Protein AF-A0A2D5PCB7-F1 (afdb_monomer_lite)

pLDDT: mean 76.97, std 20.8, range [35.47, 97.0]

Structure (mmCIF, N/CA/C/O backbone):
data_AF-A0A2D5PCB7-F1
#
_entry.id   AF-A0A2D5PCB7-F1
#
loop_
_atom_site.group_PDB
_atom_site.id
_atom_site.type_symbol
_atom_site.label_atom_id
_atom_site.label_alt_id
_atom_site.label_comp_id
_atom_site.label_asym_id
_atom_site.label_entity_id
_atom_site.label_seq_id
_atom_site.pdbx_PDB_ins_code
_atom_site.Cartn_x
_atom_site.Cartn_y
_atom_site.Cartn_z
_atom_site.occupancy
_atom_site.B_iso_or_equiv
_atom_site.auth_seq_id
_atom_site.auth_comp_id
_atom_site.auth_asym_id
_atom_site.auth_atom_id
_atom_site.pdbx_PDB_model_num
ATOM 1 N N . ALA A 1 1 ? 1.780 -25.220 -8.846 1.00 43.75 1 ALA A N 1
ATOM 2 C CA . ALA A 1 1 ? 1.087 -24.417 -9.868 1.00 43.75 1 ALA A CA 1
ATOM 3 C C . ALA A 1 1 ? 1.666 -23.007 -9.810 1.00 43.75 1 ALA A C 1
ATOM 5 O O . ALA A 1 1 ? 2.250 -22.659 -8.789 1.00 43.75 1 ALA A O 1
ATOM 6 N N . GLY A 1 2 ? 1.701 -22.285 -10.927 1.00 55.84 2 GLY A N 1
ATOM 7 C CA . GLY A 1 2 ? 2.221 -20.917 -10.951 1.00 55.84 2 GLY A CA 1
ATOM 8 C C . GLY A 1 2 ? 1.073 -19.927 -10.788 1.00 55.84 2 GLY A C 1
ATOM 9 O O . GLY A 1 2 ? 0.006 -20.157 -11.343 1.00 55.84 2 GLY A O 1
ATOM 10 N N . VAL A 1 3 ? 1.331 -18.790 -10.137 1.00 67.56 3 VAL A N 1
ATOM 11 C CA . VAL A 1 3 ? 0.385 -17.670 -9.897 1.00 67.56 3 VAL A CA 1
ATOM 12 C C . VAL A 1 3 ? -0.110 -16.998 -11.204 1.00 67.56 3 VAL A C 1
ATOM 14 O O . VAL A 1 3 ? -0.785 -15.972 -11.199 1.00 67.56 3 VAL A O 1
ATOM 17 N N . SER A 1 4 ? 0.241 -17.557 -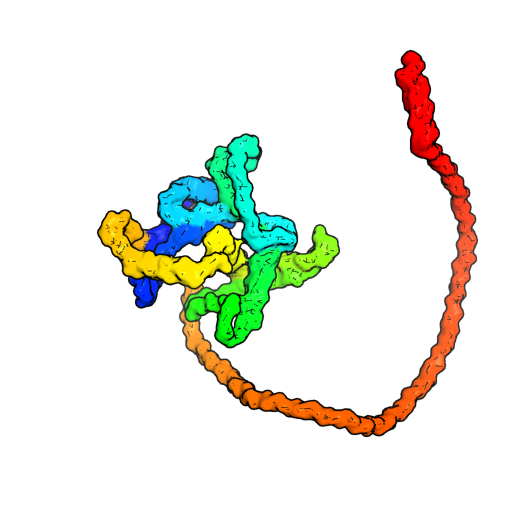12.361 1.00 78.00 4 SER A N 1
ATOM 18 C CA . SER A 1 4 ? -0.196 -17.127 -13.684 1.00 78.00 4 SER A CA 1
ATOM 19 C C . SER A 1 4 ? -1.591 -17.636 -14.062 1.00 78.00 4 SER A C 1
ATOM 21 O O . SER A 1 4 ? -2.220 -17.027 -14.930 1.00 78.00 4 SER A O 1
ATOM 23 N N . ASP A 1 5 ? -2.079 -18.722 -13.451 1.00 85.62 5 ASP A N 1
ATOM 24 C CA . ASP A 1 5 ? -3.446 -19.212 -13.664 1.00 85.62 5 ASP A CA 1
ATOM 25 C C . ASP A 1 5 ? -4.435 -18.427 -12.791 1.00 85.62 5 ASP A C 1
ATOM 27 O O . ASP A 1 5 ? -4.209 -18.208 -11.603 1.00 85.62 5 ASP A O 1
ATOM 31 N N . VAL A 1 6 ? -5.546 -18.001 -13.387 1.00 86.19 6 VAL A N 1
ATOM 32 C CA . VAL A 1 6 ? -6.634 -17.294 -12.695 1.00 86.19 6 VAL A CA 1
ATOM 33 C C . VAL A 1 6 ? -7.438 -18.204 -11.767 1.00 86.19 6 VAL A C 1
ATOM 35 O O . VAL A 1 6 ? -8.145 -17.689 -10.908 1.00 86.19 6 VAL A O 1
ATOM 38 N N . ASN A 1 7 ? -7.336 -19.525 -11.945 1.00 86.62 7 ASN A N 1
ATOM 39 C CA . ASN A 1 7 ? -7.986 -20.532 -11.102 1.00 86.62 7 ASN A CA 1
ATOM 40 C C . ASN A 1 7 ? -7.018 -21.165 -10.089 1.00 86.62 7 ASN A C 1
ATOM 42 O O . ASN A 1 7 ? -7.333 -22.199 -9.504 1.00 86.62 7 ASN A O 1
ATOM 46 N N . ASP A 1 8 ? -5.818 -20.602 -9.922 1.00 89.19 8 ASP A N 1
ATOM 47 C CA . ASP A 1 8 ? -4.884 -21.078 -8.905 1.00 89.19 8 ASP A CA 1
ATOM 48 C C . ASP A 1 8 ? -5.484 -20.851 -7.498 1.00 89.19 8 ASP A C 1
ATOM 50 O O . ASP A 1 8 ? -5.996 -19.756 -7.234 1.00 89.19 8 ASP A O 1
ATOM 54 N N . PRO A 1 9 ? -5.422 -21.845 -6.586 1.00 89.25 9 PRO A N 1
ATOM 55 C CA . PRO A 1 9 ? -5.990 -21.739 -5.238 1.00 89.25 9 PRO A CA 1
ATOM 56 C C . PRO A 1 9 ? -5.431 -20.565 -4.420 1.00 89.25 9 PRO A C 1
ATOM 58 O O . PRO A 1 9 ? -6.075 -20.128 -3.468 1.00 89.25 9 PRO A O 1
ATOM 61 N N . VAL A 1 10 ? -4.278 -20.003 -4.805 1.00 89.94 10 VAL A N 1
ATOM 62 C CA . VAL A 1 10 ? -3.725 -18.787 -4.192 1.00 89.94 10 VAL A CA 1
ATOM 63 C C . VAL A 1 10 ? -4.700 -17.605 -4.233 1.00 89.94 10 VAL A C 1
ATOM 65 O O . VAL A 1 10 ? -4.689 -16.770 -3.332 1.00 89.94 10 VAL A O 1
ATOM 68 N N . TRP A 1 11 ? -5.560 -17.512 -5.255 1.00 91.94 11 TRP A N 1
ATOM 69 C CA . TRP A 1 11 ? -6.531 -16.421 -5.370 1.00 91.94 11 TRP A CA 1
ATOM 70 C C . TRP A 1 11 ? -7.700 -16.578 -4.401 1.00 91.94 11 TRP A C 1
ATOM 72 O O . TRP A 1 11 ? -8.210 -15.572 -3.911 1.00 91.94 11 TRP A O 1
ATOM 82 N N . ASP A 1 12 ? -8.091 -17.814 -4.093 1.00 91.38 12 ASP A N 1
ATOM 83 C CA . ASP A 1 12 ? -9.124 -18.102 -3.098 1.00 91.38 12 ASP A CA 1
ATOM 84 C C . ASP A 1 12 ? -8.582 -17.884 -1.678 1.00 91.38 12 ASP A C 1
ATOM 86 O O . ASP A 1 12 ? -9.257 -17.300 -0.831 1.00 91.38 12 ASP A O 1
ATOM 90 N N . GLU A 1 13 ? -7.323 -18.260 -1.428 1.00 91.38 13 GLU A N 1
ATOM 91 C CA . GLU A 1 13 ? -6.635 -17.937 -0.173 1.00 91.38 13 GLU A CA 1
ATOM 92 C C . GLU A 1 13 ? -6.466 -16.420 0.005 1.00 91.38 13 GLU A C 1
ATOM 94 O O . GLU A 1 13 ? -6.659 -15.882 1.099 1.00 91.38 13 GLU A O 1
ATOM 99 N N . LEU A 1 14 ? -6.167 -15.704 -1.081 1.00 92.44 14 LEU A N 1
ATOM 100 C CA . LEU A 1 14 ? -6.110 -14.250 -1.061 1.00 92.44 14 LEU A CA 1
ATOM 101 C C . LEU A 1 14 ? -7.486 -13.632 -0.792 1.00 92.44 14 LEU A C 1
ATOM 103 O O . LEU A 1 14 ? -7.572 -12.699 0.005 1.00 92.44 14 LEU A O 1
ATOM 107 N N . ASP A 1 15 ? -8.552 -14.155 -1.405 1.00 93.44 15 ASP A N 1
ATOM 108 C CA . ASP A 1 15 ? -9.926 -13.734 -1.119 1.00 93.44 15 ASP A CA 1
ATOM 109 C C . ASP A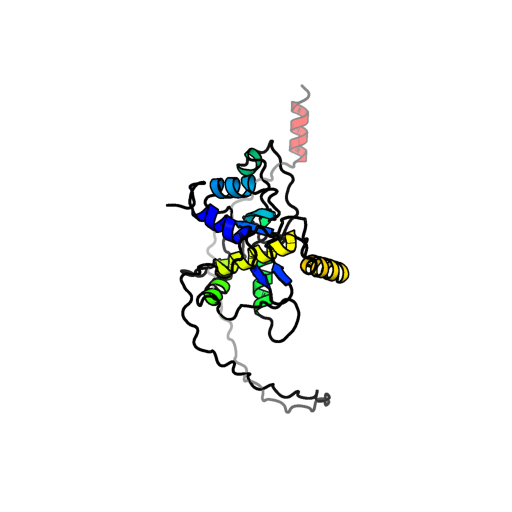 1 15 ? -10.243 -13.938 0.374 1.00 93.44 15 ASP A C 1
ATOM 111 O O . ASP A 1 15 ? -10.792 -13.025 0.993 1.00 93.44 15 ASP A O 1
ATOM 115 N N . ARG A 1 16 ? -9.832 -15.069 0.975 1.00 92.69 16 ARG A N 1
ATOM 116 C CA . ARG A 1 16 ? -9.969 -15.308 2.422 1.00 92.69 16 ARG A CA 1
ATOM 117 C C . ARG A 1 16 ? -9.351 -14.157 3.207 1.00 92.69 16 ARG A C 1
ATOM 119 O O . ARG A 1 16 ? -10.047 -13.505 3.971 1.00 92.69 16 ARG A O 1
ATOM 126 N N . ILE A 1 17 ? -8.077 -13.847 2.962 1.00 92.88 17 ILE A N 1
ATOM 127 C CA . ILE A 1 17 ? -7.325 -12.806 3.689 1.00 92.88 17 ILE A CA 1
ATOM 128 C C . ILE A 1 17 ? -7.919 -11.405 3.481 1.00 92.88 17 ILE A C 1
ATOM 130 O O . ILE A 1 17 ? -8.006 -10.617 4.425 1.00 92.88 17 ILE A O 1
ATOM 134 N N . VAL A 1 18 ? -8.303 -11.069 2.250 1.00 93.50 18 VAL A N 1
ATOM 135 C CA . VAL A 1 18 ? -8.747 -9.719 1.875 1.00 93.50 18 VAL A CA 1
ATOM 136 C C . VAL A 1 18 ? -10.169 -9.434 2.342 1.00 93.50 18 VAL A C 1
ATOM 138 O O . VAL A 1 18 ? -10.440 -8.315 2.767 1.00 93.50 18 VAL A O 1
ATOM 141 N N . PHE A 1 19 ? -11.067 -10.416 2.263 1.00 93.12 19 PHE A N 1
ATOM 142 C CA . PHE A 1 19 ? -12.476 -10.265 2.644 1.00 93.12 19 PHE A CA 1
ATOM 143 C C . PHE A 1 19 ? -12.789 -10.799 4.048 1.00 93.12 19 PHE A C 1
ATOM 145 O O . PHE A 1 19 ? -13.927 -10.690 4.502 1.00 93.12 19 PHE A O 1
ATOM 152 N N . GLY A 1 20 ? -11.798 -11.357 4.741 1.00 91.44 20 GLY A N 1
ATOM 153 C CA . GLY A 1 20 ? -11.922 -11.777 6.129 1.00 91.44 20 GLY A CA 1
ATOM 154 C C . GL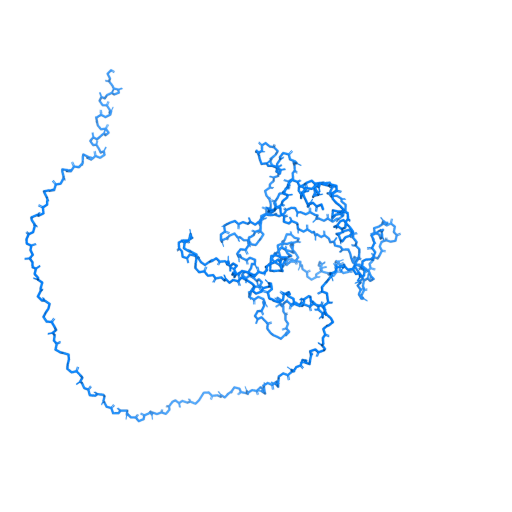Y A 1 20 ? -11.946 -10.612 7.118 1.00 91.44 20 GLY A C 1
ATOM 155 O O . GLY A 1 20 ? -11.670 -9.450 6.796 1.00 91.44 20 GLY A O 1
ATOM 156 N N . ARG A 1 21 ? -12.269 -10.953 8.363 1.00 90.75 21 ARG A N 1
ATOM 157 C CA . ARG A 1 21 ? -12.324 -10.030 9.498 1.00 90.75 21 ARG A CA 1
ATOM 158 C C . ARG A 1 21 ? -11.242 -10.383 10.502 1.00 90.75 21 ARG A C 1
ATOM 160 O O . ARG A 1 21 ? -10.943 -11.551 10.716 1.00 90.75 21 ARG A O 1
ATOM 167 N N . TYR A 1 22 ? -10.684 -9.376 11.156 1.00 91.00 22 TYR A N 1
ATOM 168 C CA . TYR A 1 22 ? -9.563 -9.542 12.076 1.00 91.00 22 TYR A CA 1
ATOM 169 C C . TYR A 1 22 ? -9.994 -9.206 13.497 1.00 91.00 22 TYR A C 1
ATOM 171 O O . TYR A 1 22 ? -10.595 -8.148 13.697 1.00 91.00 22 TYR A O 1
ATOM 179 N N . PRO A 1 23 ? -9.703 -10.057 14.494 1.00 90.06 23 PRO A N 1
ATOM 180 C CA . PRO A 1 23 ? -10.079 -9.789 15.871 1.00 90.06 23 PRO A CA 1
ATOM 181 C C . PRO A 1 23 ? -9.433 -8.489 16.356 1.00 90.06 23 PRO A C 1
ATOM 183 O O . PRO A 1 23 ? -8.245 -8.241 16.147 1.00 90.06 23 PRO A O 1
ATOM 186 N N . HIS A 1 24 ? -10.221 -7.652 17.024 1.00 88.88 24 HIS A N 1
ATOM 187 C CA . HIS A 1 24 ? -9.756 -6.386 17.569 1.00 88.88 24 HIS A CA 1
ATOM 188 C C . HIS A 1 24 ? -10.175 -6.241 19.027 1.00 88.88 24 HIS A C 1
ATOM 190 O O . HIS A 1 24 ? -11.354 -6.346 19.360 1.00 88.88 24 HIS A O 1
ATOM 196 N N . VAL A 1 25 ? -9.215 -5.900 19.890 1.00 87.44 25 VAL A N 1
ATOM 197 C CA . VAL A 1 25 ? -9.392 -5.834 21.353 1.00 87.44 25 VAL A CA 1
ATOM 198 C C . VAL A 1 25 ? -10.536 -4.924 21.812 1.00 87.44 25 VAL A C 1
ATOM 200 O O . VAL A 1 25 ? -11.127 -5.169 22.856 1.00 87.44 25 VAL A O 1
ATOM 203 N N . ARG A 1 26 ? -10.847 -3.873 21.043 1.00 87.94 26 ARG A N 1
ATOM 204 C CA . ARG A 1 26 ? -11.914 -2.904 21.355 1.00 87.94 26 ARG A CA 1
ATOM 205 C C . ARG A 1 26 ? -13.183 -3.085 20.521 1.00 87.94 26 ARG A C 1
ATOM 207 O O . ARG A 1 26 ? -14.256 -2.745 20.994 1.00 87.94 26 ARG A O 1
ATOM 214 N N . PHE A 1 27 ? -13.061 -3.570 19.286 1.00 84.12 27 PHE A N 1
ATOM 215 C CA . PHE A 1 27 ? -14.135 -3.489 18.279 1.00 84.12 27 PHE A CA 1
ATOM 216 C C . PHE A 1 27 ? -14.699 -4.866 17.905 1.00 84.12 27 PHE A C 1
ATOM 218 O O . PHE A 1 27 ? -15.450 -4.988 16.947 1.00 84.12 27 PHE A O 1
ATOM 225 N N . GLY A 1 28 ? -14.311 -5.926 18.623 1.00 85.69 28 GLY A N 1
ATOM 226 C CA . GLY A 1 28 ? -14.686 -7.301 18.299 1.00 85.69 28 GLY A CA 1
ATOM 227 C C . GLY A 1 28 ? -13.917 -7.812 17.084 1.00 85.69 28 GLY A C 1
ATOM 228 O O . GLY A 1 28 ? -12.947 -8.551 17.241 1.00 85.69 28 GLY A O 1
ATOM 229 N N . SER A 1 29 ? -14.299 -7.377 15.882 1.00 87.56 29 SER A N 1
ATOM 230 C CA . SER A 1 29 ? -13.563 -7.662 14.649 1.00 87.56 29 SER A CA 1
ATOM 231 C C . SER A 1 29 ? -13.624 -6.506 13.649 1.00 87.56 29 SER A C 1
ATOM 233 O O . SER A 1 29 ? -14.647 -5.835 13.524 1.00 87.56 29 SER A O 1
ATOM 235 N N . VAL A 1 30 ? -12.534 -6.283 12.917 1.00 89.94 30 VAL A N 1
ATOM 236 C CA . VAL A 1 30 ? -12.402 -5.216 11.916 1.00 89.94 30 VAL A CA 1
ATOM 237 C C . VAL A 1 30 ? -12.151 -5.799 10.521 1.00 89.94 30 VAL A C 1
ATOM 239 O O . VAL A 1 30 ? -11.342 -6.722 10.391 1.00 89.94 30 VAL A O 1
ATOM 242 N N . PRO A 1 31 ? -12.814 -5.293 9.468 1.00 90.44 31 PRO A N 1
ATOM 243 C CA . PRO A 1 31 ? -12.564 -5.726 8.099 1.00 90.44 31 PRO A CA 1
ATOM 244 C C . PRO A 1 31 ? -11.382 -4.972 7.472 1.00 90.44 31 PRO A C 1
ATOM 246 O O . PRO A 1 31 ? -10.989 -3.889 7.918 1.00 90.44 31 PRO A O 1
ATOM 249 N N . VAL A 1 32 ? -10.858 -5.501 6.368 1.00 92.12 32 VAL A N 1
ATOM 250 C CA . VAL A 1 32 ? -9.976 -4.741 5.470 1.00 92.12 32 VAL A CA 1
ATOM 251 C C . VAL A 1 32 ? -10.838 -3.816 4.617 1.00 92.12 32 VAL A C 1
ATOM 253 O O . VAL A 1 32 ? -11.807 -4.249 4.011 1.00 92.12 32 VAL A O 1
ATOM 256 N N . THR A 1 33 ? -10.486 -2.536 4.519 1.00 91.88 33 THR A N 1
ATOM 257 C CA . THR A 1 33 ? -11.244 -1.573 3.694 1.00 91.88 33 THR A CA 1
ATOM 258 C C . THR A 1 33 ? -10.617 -1.339 2.322 1.00 91.88 33 THR A C 1
ATOM 260 O O . THR A 1 33 ? -11.308 -1.000 1.360 1.00 91.88 33 THR A O 1
ATOM 263 N N . ALA A 1 34 ? -9.305 -1.537 2.198 1.00 94.25 34 ALA A N 1
ATOM 264 C CA . ALA A 1 34 ? -8.577 -1.362 0.952 1.00 94.25 34 ALA A CA 1
ATOM 265 C C . ALA A 1 34 ? -7.379 -2.307 0.863 1.00 94.25 34 ALA A C 1
ATOM 267 O O . ALA A 1 34 ? -6.653 -2.504 1.835 1.00 94.25 34 ALA A O 1
ATOM 268 N N . MET A 1 35 ? -7.134 -2.821 -0.340 1.00 95.44 35 MET A N 1
ATOM 269 C CA . MET A 1 35 ? -6.002 -3.689 -0.645 1.00 95.44 35 MET A CA 1
ATOM 270 C C . MET A 1 35 ? -5.368 -3.255 -1.964 1.00 95.44 35 MET A C 1
ATOM 272 O O . MET A 1 35 ? -6.052 -2.976 -2.948 1.00 95.44 35 MET A O 1
ATOM 276 N N . HIS A 1 36 ? -4.043 -3.169 -1.982 1.00 95.62 36 HIS A N 1
ATOM 277 C CA . HIS A 1 36 ? -3.277 -2.792 -3.161 1.00 95.62 36 HIS A CA 1
ATOM 278 C C . HIS A 1 36 ? -2.392 -3.970 -3.575 1.00 95.62 36 HIS A C 1
ATOM 280 O O . HIS A 1 36 ? -1.571 -4.422 -2.783 1.00 95.62 36 HIS A O 1
ATOM 286 N N . ILE A 1 37 ? -2.560 -4.454 -4.807 1.00 95.12 37 ILE A N 1
ATOM 287 C CA . ILE A 1 37 ? -1.848 -5.621 -5.346 1.00 95.12 37 ILE A CA 1
ATOM 288 C C . ILE A 1 37 ? -0.935 -5.214 -6.502 1.00 95.12 37 ILE A C 1
ATOM 290 O O . ILE A 1 37 ? -1.375 -4.559 -7.454 1.00 95.12 37 ILE A O 1
ATOM 294 N N . ASP A 1 38 ? 0.350 -5.563 -6.408 1.00 94.81 38 ASP A N 1
ATOM 295 C CA . ASP A 1 38 ? 1.320 -5.256 -7.457 1.00 94.81 38 ASP A CA 1
ATOM 296 C C . ASP A 1 38 ? 1.033 -6.052 -8.729 1.00 94.81 38 ASP A C 1
ATOM 298 O O . ASP A 1 38 ? 0.795 -7.254 -8.699 1.00 94.81 38 ASP A O 1
ATOM 302 N N . SER A 1 39 ? 1.050 -5.349 -9.857 1.00 93.06 39 SER A N 1
ATOM 303 C CA . SER A 1 39 ? 0.811 -5.917 -11.186 1.00 93.06 39 SER A CA 1
ATOM 304 C C . SER A 1 39 ? 2.089 -6.026 -12.021 1.00 93.06 39 SER A C 1
ATOM 306 O O . SER A 1 39 ? 2.016 -6.185 -13.244 1.00 93.06 39 SER A O 1
ATOM 308 N N . GLY A 1 40 ? 3.256 -5.898 -11.375 1.00 85.69 40 GLY A N 1
ATOM 309 C CA . GLY A 1 40 ? 4.573 -6.035 -11.994 1.00 85.69 40 GLY A CA 1
ATOM 310 C C . GLY A 1 40 ? 4.852 -7.431 -12.555 1.00 85.69 40 GLY A C 1
ATOM 311 O O . GLY A 1 40 ? 5.523 -7.531 -13.581 1.00 85.69 40 GLY A O 1
ATOM 312 N N . ASP A 1 41 ? 4.286 -8.468 -11.935 1.00 85.75 41 ASP A N 1
ATOM 313 C CA . ASP A 1 41 ? 4.330 -9.858 -12.397 1.00 85.75 41 ASP A CA 1
ATOM 314 C C . ASP A 1 41 ? 2.912 -10.438 -12.520 1.00 85.75 41 ASP A C 1
ATOM 316 O O . ASP A 1 41 ? 1.978 -9.936 -11.893 1.00 85.75 41 ASP A O 1
ATOM 320 N N . ASN A 1 42 ? 2.733 -11.451 -13.375 1.00 87.88 42 ASN A N 1
ATOM 321 C CA . ASN A 1 42 ? 1.439 -12.086 -13.673 1.00 87.88 42 ASN A CA 1
ATOM 322 C C . ASN A 1 42 ? 0.299 -11.076 -13.915 1.00 87.88 42 ASN A C 1
ATOM 324 O O . ASN A 1 42 ? -0.837 -11.258 -13.475 1.00 87.88 42 ASN A O 1
ATOM 328 N N . THR A 1 43 ? 0.609 -9.995 -14.642 1.00 90.62 43 THR A N 1
ATOM 329 C CA . THR A 1 43 ? -0.260 -8.821 -14.815 1.00 90.62 43 THR A CA 1
ATOM 330 C C . THR A 1 43 ? -1.690 -9.175 -15.232 1.00 90.62 43 THR A C 1
ATOM 332 O O . THR A 1 43 ? -2.637 -8.564 -14.742 1.00 90.62 43 THR A O 1
ATOM 335 N N . ASP A 1 44 ? -1.860 -10.151 -16.128 1.00 89.69 44 ASP A N 1
ATOM 336 C CA . ASP A 1 44 ? -3.178 -10.535 -16.643 1.00 89.69 44 ASP A CA 1
ATOM 337 C C . ASP A 1 44 ? -4.039 -11.205 -15.552 1.00 89.69 44 ASP A C 1
ATOM 339 O O . ASP A 1 44 ? -5.222 -10.879 -15.427 1.00 89.69 44 ASP A O 1
ATOM 343 N N . ALA A 1 45 ? -3.440 -12.054 -14.706 1.00 91.56 45 ALA A N 1
ATOM 344 C CA . ALA A 1 45 ? -4.122 -12.696 -13.582 1.00 91.56 45 ALA A CA 1
ATOM 345 C C . ALA A 1 45 ? -4.486 -11.680 -12.489 1.00 91.56 45 ALA A C 1
ATOM 347 O O . ALA A 1 45 ? -5.635 -11.630 -12.050 1.00 91.56 45 ALA A O 1
ATOM 348 N N . VAL A 1 46 ? -3.559 -10.777 -12.144 1.00 93.50 46 VAL A N 1
ATOM 349 C CA . VAL A 1 46 ? -3.814 -9.681 -11.193 1.00 93.50 46 VAL A CA 1
ATOM 350 C C . VAL A 1 46 ? -4.961 -8.794 -11.679 1.00 93.50 46 VAL A C 1
ATOM 352 O O . VAL A 1 46 ? -5.868 -8.466 -10.916 1.00 93.50 46 VAL A O 1
ATOM 355 N N . TYR A 1 47 ? -4.967 -8.410 -12.958 1.00 93.44 47 TYR A N 1
ATOM 356 C CA . TYR A 1 47 ? -6.040 -7.584 -13.512 1.00 93.44 47 TYR A CA 1
ATOM 357 C C . TYR A 1 47 ? -7.387 -8.304 -13.511 1.00 93.44 47 TYR A C 1
ATOM 359 O O . TYR A 1 47 ? -8.407 -7.685 -13.200 1.00 93.44 47 TYR A O 1
ATOM 367 N N . HIS A 1 48 ? -7.399 -9.601 -13.820 1.00 92.56 48 HIS A N 1
ATOM 368 C CA . HIS A 1 48 ? -8.600 -10.420 -13.722 1.00 92.56 48 HIS A CA 1
ATOM 369 C C . HIS A 1 48 ? -9.135 -10.476 -12.283 1.00 92.56 48 HIS A C 1
ATOM 371 O O . HIS A 1 48 ? -10.324 -10.222 -12.063 1.00 92.56 48 HIS A O 1
ATOM 377 N N . TYR A 1 49 ? -8.261 -10.733 -11.307 1.00 93.56 49 TYR A N 1
ATOM 378 C CA . TYR A 1 49 ? -8.601 -10.759 -9.886 1.00 93.56 49 TYR A CA 1
ATOM 379 C C . TYR A 1 49 ? -9.212 -9.427 -9.437 1.00 93.56 49 TYR A C 1
ATOM 381 O O . TYR A 1 49 ? -10.362 -9.389 -9.004 1.00 93.56 49 TYR A O 1
ATOM 389 N N . VAL A 1 50 ? -8.515 -8.304 -9.656 1.00 94.38 50 VAL A N 1
ATOM 390 C CA . VAL A 1 50 ? -9.019 -6.986 -9.237 1.00 94.38 50 VAL A CA 1
ATOM 391 C C . VAL A 1 50 ? -10.371 -6.672 -9.874 1.00 94.38 50 VAL A C 1
ATOM 393 O O . VAL A 1 50 ? -11.268 -6.195 -9.187 1.00 94.38 50 VAL A O 1
ATOM 396 N N . ARG A 1 51 ? -10.546 -6.959 -11.169 1.00 92.38 51 ARG A N 1
ATOM 397 C CA . ARG A 1 51 ? -11.796 -6.679 -11.891 1.00 92.38 51 ARG A CA 1
ATOM 398 C C . ARG A 1 51 ? -12.975 -7.492 -11.354 1.00 92.38 51 ARG A C 1
ATOM 400 O O . ARG A 1 51 ? -14.059 -6.948 -11.189 1.00 92.38 51 ARG A O 1
ATOM 407 N N . THR A 1 52 ? -12.776 -8.784 -11.106 1.00 92.38 52 THR A N 1
ATOM 408 C CA . THR A 1 52 ? -13.854 -9.687 -10.662 1.00 92.38 52 THR A CA 1
ATOM 409 C C . THR A 1 52 ? -14.276 -9.457 -9.213 1.00 92.38 52 THR A C 1
ATOM 411 O O . THR A 1 52 ? -15.370 -9.857 -8.832 1.00 92.38 52 THR A O 1
ATOM 414 N N . ARG A 1 53 ? -13.433 -8.800 -8.408 1.00 93.00 53 ARG A N 1
ATOM 415 C CA . ARG A 1 53 ? -13.678 -8.521 -6.986 1.00 93.00 53 ARG A CA 1
ATOM 416 C C . ARG A 1 53 ? -14.175 -7.094 -6.715 1.00 93.00 53 ARG A C 1
ATOM 418 O O . ARG A 1 53 ? -14.378 -6.726 -5.559 1.00 93.00 53 ARG A O 1
ATOM 425 N N . GLN A 1 54 ? -14.390 -6.282 -7.753 1.00 90.88 54 GLN A N 1
ATOM 426 C CA . GLN A 1 54 ? -14.951 -4.938 -7.585 1.00 90.88 54 GLN A CA 1
ATOM 427 C C . GLN A 1 54 ? -16.356 -4.999 -6.971 1.00 90.88 54 GLN A C 1
ATOM 429 O O . GLN A 1 54 ? -17.156 -5.861 -7.318 1.00 90.88 54 GLN A O 1
ATOM 434 N N . GLY A 1 55 ? -16.662 -4.065 -6.068 1.00 86.94 55 GLY A N 1
ATOM 435 C CA . GLY A 1 55 ? -17.986 -3.959 -5.445 1.00 86.94 55 GLY A CA 1
ATOM 436 C C . GLY A 1 55 ? -18.245 -4.920 -4.280 1.00 86.94 55 GLY A C 1
ATOM 437 O O . GLY A 1 55 ? -19.310 -4.847 -3.684 1.00 86.94 55 GLY A O 1
ATOM 438 N N . ARG A 1 56 ? -17.279 -5.763 -3.893 1.00 89.06 56 ARG A N 1
ATOM 439 C CA . ARG A 1 56 ? -17.383 -6.677 -2.735 1.00 89.06 56 ARG A CA 1
ATOM 440 C C . ARG A 1 56 ? -17.076 -6.007 -1.378 1.00 89.06 56 ARG A C 1
ATOM 442 O O . ARG A 1 56 ? -16.559 -6.653 -0.478 1.00 89.06 56 ARG A O 1
ATOM 449 N N . GLY A 1 57 ? -17.291 -4.699 -1.244 1.00 87.19 57 GLY A N 1
ATOM 450 C CA . GLY A 1 57 ? -17.019 -3.941 -0.008 1.00 87.19 57 GLY A CA 1
ATOM 451 C C . GLY A 1 57 ? -15.556 -3.526 0.219 1.00 87.19 57 GLY A C 1
ATOM 452 O O . GLY A 1 57 ? -15.314 -2.452 0.762 1.00 87.19 57 GLY A O 1
ATOM 453 N N . VAL A 1 58 ? -14.573 -4.294 -0.268 1.00 92.81 58 VAL A N 1
ATOM 454 C CA . VAL A 1 58 ? -13.142 -3.942 -0.168 1.00 92.81 58 VAL A CA 1
ATOM 455 C C . VAL A 1 58 ? -12.653 -3.238 -1.432 1.00 92.81 58 VAL A C 1
ATOM 457 O O . VAL A 1 58 ? -12.844 -3.715 -2.554 1.00 92.81 58 VAL A O 1
ATOM 460 N N . ASN A 1 59 ? -11.944 -2.120 -1.266 1.00 93.81 59 ASN A N 1
ATOM 461 C CA . ASN A 1 59 ? -11.293 -1.416 -2.367 1.00 93.81 59 ASN A CA 1
ATOM 462 C C . ASN A 1 59 ? -10.023 -2.151 -2.828 1.00 93.81 59 ASN A C 1
ATOM 464 O O . ASN A 1 59 ? -8.905 -1.763 -2.477 1.00 93.81 59 ASN A O 1
ATOM 468 N N . VAL A 1 60 ? -10.188 -3.200 -3.635 1.00 95.12 60 VAL A N 1
ATOM 469 C CA . VAL A 1 60 ? -9.075 -3.920 -4.269 1.00 95.12 60 VAL A CA 1
ATOM 470 C C . VAL A 1 60 ? -8.571 -3.130 -5.478 1.00 95.12 60 VAL A C 1
ATOM 472 O O . VAL A 1 60 ? -9.340 -2.779 -6.376 1.00 95.12 60 VAL A O 1
ATOM 475 N N . ARG A 1 61 ? -7.272 -2.816 -5.516 1.00 94.94 61 ARG A N 1
ATOM 476 C CA . ARG A 1 61 ? -6.667 -1.974 -6.560 1.00 94.94 61 ARG A CA 1
ATOM 477 C C . ARG A 1 61 ? -5.373 -2.562 -7.094 1.00 94.94 61 ARG A C 1
ATOM 479 O O . ARG A 1 61 ? -4.454 -2.856 -6.336 1.00 94.94 61 ARG A O 1
ATOM 486 N N . ALA A 1 62 ? -5.264 -2.628 -8.418 1.00 95.12 62 ALA A N 1
ATOM 487 C CA . ALA A 1 62 ? -4.013 -2.966 -9.080 1.00 95.12 62 ALA A CA 1
ATOM 488 C C . ALA A 1 62 ? -3.069 -1.757 -9.051 1.00 95.12 62 ALA A C 1
ATOM 490 O O . ALA A 1 62 ? -3.434 -0.661 -9.494 1.00 95.12 62 ALA A O 1
ATOM 491 N N . ILE A 1 63 ? -1.851 -1.957 -8.555 1.00 95.62 63 ILE A N 1
ATOM 492 C CA . ILE A 1 63 ? -0.811 -0.930 -8.511 1.00 95.62 63 ILE A CA 1
ATOM 493 C C . ILE A 1 63 ? 0.323 -1.235 -9.486 1.00 95.62 63 ILE A C 1
ATOM 495 O O . ILE A 1 63 ? 0.537 -2.372 -9.906 1.00 95.62 63 ILE A O 1
ATOM 499 N N . LYS A 1 64 ? 1.054 -0.184 -9.854 1.00 94.56 64 LYS A N 1
ATOM 500 C CA . LYS A 1 64 ? 2.284 -0.268 -10.634 1.00 94.56 64 LYS A CA 1
ATOM 501 C C . LYS A 1 64 ? 3.288 0.773 -10.157 1.00 94.56 64 LYS A C 1
ATOM 503 O O . LYS A 1 64 ? 2.978 1.964 -10.090 1.00 94.56 64 LYS A O 1
ATOM 508 N N . GLY A 1 65 ? 4.516 0.335 -9.896 1.00 94.44 65 GLY A N 1
ATOM 509 C CA . GLY A 1 65 ? 5.631 1.223 -9.573 1.00 94.44 65 GLY A CA 1
ATOM 510 C C . GLY A 1 65 ? 5.966 2.198 -10.708 1.00 94.44 65 GLY A C 1
ATOM 511 O O . GLY A 1 65 ? 6.038 1.834 -11.884 1.00 94.44 65 GLY A O 1
ATOM 512 N N . SER A 1 66 ? 6.181 3.464 -10.358 1.00 94.31 66 SER A N 1
ATOM 513 C CA . SER A 1 66 ? 6.689 4.488 -11.267 1.00 94.31 66 SER A CA 1
ATOM 514 C C . SER A 1 66 ? 8.208 4.396 -11.405 1.00 94.31 66 SER A C 1
ATOM 516 O O . SER A 1 66 ? 8.919 4.314 -10.409 1.00 94.31 66 SER A O 1
ATOM 518 N N . ASN A 1 67 ? 8.709 4.520 -12.636 1.00 91.56 67 ASN A N 1
ATOM 519 C CA . ASN A 1 67 ? 10.145 4.681 -12.906 1.00 91.56 67 ASN A CA 1
ATOM 520 C C . ASN A 1 67 ? 10.632 6.134 -12.755 1.00 91.56 67 ASN A C 1
ATOM 522 O O . ASN A 1 67 ? 11.830 6.395 -12.832 1.00 91.56 67 ASN A O 1
ATOM 526 N N . ASP A 1 68 ? 9.711 7.082 -12.582 1.00 93.81 68 ASP A N 1
ATOM 527 C CA . ASP A 1 68 ? 10.030 8.488 -12.341 1.00 93.81 68 ASP A CA 1
ATOM 528 C C . ASP A 1 68 ? 10.455 8.700 -10.880 1.00 93.81 68 ASP A C 1
ATOM 530 O O . ASP A 1 68 ? 9.669 8.460 -9.961 1.00 93.81 68 ASP A O 1
ATOM 534 N N . LEU A 1 69 ? 11.692 9.173 -10.695 1.00 92.94 69 LEU A N 1
ATOM 535 C CA . LEU A 1 69 ? 12.314 9.378 -9.386 1.00 92.94 69 LEU A CA 1
ATOM 536 C C . LEU A 1 69 ? 11.666 10.504 -8.567 1.00 92.94 69 LEU A C 1
ATOM 538 O O . LEU A 1 69 ? 11.824 10.561 -7.348 1.00 92.94 69 LEU A O 1
ATOM 542 N N . GLU A 1 70 ? 10.967 11.422 -9.232 1.00 93.25 70 GLU A N 1
ATOM 543 C CA . GLU A 1 70 ? 10.351 12.597 -8.610 1.00 93.25 70 GLU A CA 1
ATOM 544 C C . GLU A 1 70 ? 8.841 12.417 -8.407 1.00 93.25 70 GLU A C 1
ATOM 546 O O . GLU A 1 70 ? 8.185 13.273 -7.809 1.00 93.25 70 GLU A O 1
ATOM 551 N N . ARG A 1 71 ? 8.291 11.271 -8.831 1.00 94.94 71 ARG A N 1
ATOM 552 C CA . ARG A 1 71 ? 6.876 10.939 -8.677 1.00 94.94 71 ARG A CA 1
ATOM 553 C C . ARG A 1 71 ? 6.467 10.985 -7.201 1.00 94.94 71 ARG A C 1
ATOM 555 O O . ARG A 1 71 ? 7.053 10.305 -6.359 1.00 94.94 71 ARG A O 1
ATOM 562 N N . ALA A 1 72 ? 5.411 11.744 -6.907 1.00 95.31 72 ALA A N 1
ATOM 563 C CA . ALA A 1 72 ? 4.765 11.745 -5.597 1.00 95.31 72 ALA A CA 1
ATOM 564 C C . ALA A 1 72 ? 4.282 10.336 -5.212 1.00 95.31 72 ALA A C 1
ATOM 566 O O . ALA A 1 72 ? 3.931 9.550 -6.088 1.00 95.31 72 ALA A O 1
ATOM 567 N N . ILE A 1 73 ? 4.230 10.038 -3.906 1.00 94.88 73 ILE A N 1
ATOM 568 C CA . ILE A 1 73 ? 3.879 8.700 -3.393 1.00 94.88 73 ILE A CA 1
ATOM 569 C C . ILE A 1 73 ? 2.598 8.188 -4.043 1.00 94.88 73 ILE A C 1
ATOM 571 O O . ILE A 1 73 ? 2.611 7.107 -4.612 1.00 94.88 73 ILE A O 1
ATOM 575 N N . THR A 1 74 ? 1.545 9.003 -4.039 1.00 94.88 74 THR A N 1
ATOM 576 C CA . THR A 1 74 ? 0.282 8.729 -4.725 1.00 94.88 74 THR A CA 1
ATOM 577 C C . THR A 1 74 ? 0.006 9.853 -5.711 1.00 94.88 74 THR A C 1
ATOM 579 O O . THR A 1 74 ? 0.242 11.025 -5.414 1.00 94.88 74 THR A O 1
ATOM 582 N N . THR A 1 75 ? -0.533 9.500 -6.875 1.00 87.12 75 THR A N 1
ATOM 583 C CA . THR A 1 75 ? -1.093 10.459 -7.833 1.00 87.12 75 THR A CA 1
ATOM 584 C C . THR A 1 75 ? -2.565 10.139 -8.068 1.00 87.12 75 THR A C 1
ATOM 586 O O . THR A 1 75 ? -2.930 8.962 -8.007 1.00 87.12 75 THR A O 1
ATOM 589 N N . PRO A 1 76 ? -3.425 11.148 -8.317 1.00 80.50 76 PRO A N 1
ATOM 590 C CA . PRO A 1 76 ? -4.800 10.892 -8.718 1.00 80.50 76 PRO A CA 1
ATOM 591 C C . PRO A 1 76 ? -4.805 9.946 -9.918 1.00 80.50 76 PRO A C 1
ATOM 593 O O . PRO A 1 76 ? -4.058 10.171 -10.879 1.00 80.50 76 PRO A O 1
ATOM 596 N N . PRO A 1 77 ? -5.594 8.869 -9.868 1.00 76.44 77 PRO A N 1
ATOM 597 C CA . PRO A 1 77 ? -5.536 7.872 -10.909 1.00 76.44 77 PRO A CA 1
ATOM 598 C C . PRO A 1 77 ? -6.152 8.459 -12.183 1.00 76.44 77 PRO A C 1
ATOM 600 O O . PRO A 1 77 ? -7.106 9.243 -12.148 1.00 76.44 77 PRO A O 1
ATOM 603 N N . LYS A 1 78 ? -5.594 8.099 -13.339 1.00 77.44 78 LYS A N 1
ATOM 604 C CA . LYS A 1 78 ? -6.153 8.542 -14.620 1.00 77.44 78 LYS A CA 1
ATOM 605 C C . LYS A 1 78 ? -7.522 7.897 -14.821 1.00 77.44 78 LYS A C 1
ATOM 607 O O . LYS A 1 78 ? -7.714 6.740 -14.443 1.00 77.44 78 LYS A O 1
ATOM 612 N N . LYS A 1 79 ? -8.464 8.636 -15.416 1.00 75.25 79 LYS A N 1
ATOM 613 C CA . LYS A 1 79 ? -9.743 8.059 -15.847 1.00 75.25 79 LYS A CA 1
ATOM 614 C C . LYS A 1 79 ? -9.465 6.894 -16.796 1.00 75.25 79 LYS A C 1
ATOM 616 O O . LYS A 1 79 ? -8.515 6.953 -17.578 1.00 75.25 79 LYS A O 1
ATOM 621 N N . ILE A 1 80 ? -10.274 5.845 -16.688 1.00 77.69 80 ILE A N 1
ATOM 622 C CA . ILE A 1 80 ? -10.192 4.696 -17.584 1.00 77.69 80 ILE A CA 1
ATOM 623 C C . ILE A 1 80 ? -10.523 5.192 -18.988 1.00 77.69 80 ILE A C 1
ATOM 625 O O . ILE A 1 80 ? -11.608 5.714 -19.232 1.00 77.69 80 ILE A O 1
ATOM 629 N N . ASP A 1 81 ? -9.564 5.044 -19.890 1.00 73.00 81 ASP A N 1
ATOM 630 C CA . ASP A 1 81 ? -9.741 5.323 -21.304 1.00 73.00 81 ASP A CA 1
ATOM 631 C C . ASP A 1 81 ? -9.869 3.991 -22.036 1.00 73.00 81 ASP A C 1
ATOM 633 O O . ASP A 1 81 ? -8.866 3.332 -22.301 1.00 73.00 81 ASP A O 1
ATOM 637 N N . LEU A 1 82 ? -11.104 3.586 -22.338 1.00 71.56 82 LEU A N 1
ATOM 638 C CA . LEU A 1 82 ? -11.390 2.338 -23.055 1.00 71.56 82 LEU A CA 1
ATOM 639 C C . LEU A 1 82 ? -10.839 2.344 -24.492 1.00 71.56 82 LEU A C 1
ATOM 641 O O . LEU A 1 82 ? -10.683 1.277 -25.080 1.00 71.56 82 LEU A O 1
ATOM 645 N N . SER A 1 83 ? -10.517 3.519 -25.051 1.00 66.88 83 SER A N 1
ATOM 646 C CA . SER A 1 83 ? -9.913 3.644 -26.383 1.00 66.88 83 SER A CA 1
ATOM 647 C C . SER A 1 83 ? -8.396 3.411 -26.380 1.00 66.88 83 SER A C 1
ATOM 649 O O . SER A 1 83 ? -7.798 3.178 -27.432 1.00 66.88 83 SER A O 1
ATOM 651 N N . ALA A 1 84 ? -7.760 3.414 -25.204 1.00 73.81 84 ALA A N 1
ATOM 652 C CA . ALA A 1 84 ? -6.326 3.203 -25.083 1.00 73.81 84 ALA A CA 1
ATOM 653 C C . ALA A 1 84 ? -5.926 1.740 -25.347 1.00 73.81 84 ALA A C 1
ATOM 655 O O . ALA A 1 84 ? -6.604 0.787 -24.960 1.00 73.81 84 ALA A O 1
ATOM 656 N N . THR A 1 85 ? -4.737 1.541 -25.918 1.00 75.94 85 THR A N 1
ATOM 657 C CA . THR A 1 85 ? -4.218 0.218 -26.321 1.00 75.94 85 THR A CA 1
ATOM 658 C C . THR A 1 85 ? -3.687 -0.631 -25.155 1.00 75.94 85 THR A C 1
ATOM 660 O O . THR A 1 85 ? -3.232 -1.758 -25.361 1.00 75.94 85 THR A O 1
ATOM 663 N N . THR A 1 86 ? -3.695 -0.115 -23.922 1.00 77.31 86 THR A N 1
ATOM 664 C CA . THR A 1 86 ? -3.111 -0.823 -22.774 1.00 77.31 86 THR A CA 1
ATOM 665 C C . THR A 1 86 ? -3.929 -2.056 -22.383 1.00 77.31 86 THR A C 1
ATOM 667 O O . THR A 1 86 ? -5.139 -2.122 -22.583 1.00 77.31 86 THR A O 1
ATOM 670 N N . LYS A 1 87 ? -3.277 -3.058 -21.785 1.00 77.19 87 LYS A N 1
ATOM 671 C CA . LYS A 1 87 ? -3.968 -4.263 -21.297 1.00 77.19 87 LYS A CA 1
ATOM 672 C C . LYS A 1 87 ? -5.074 -3.936 -20.283 1.00 77.19 87 LYS A C 1
ATOM 674 O O . LYS A 1 87 ? -6.162 -4.490 -20.368 1.00 77.19 87 LYS A O 1
ATOM 679 N N . ALA A 1 88 ? -4.814 -2.993 -19.377 1.00 77.19 88 ALA A N 1
ATOM 680 C CA . ALA A 1 88 ? -5.778 -2.584 -18.361 1.00 77.19 88 ALA A CA 1
ATOM 681 C C . ALA A 1 88 ? -6.984 -1.844 -18.959 1.00 77.19 88 ALA A C 1
ATOM 683 O O . ALA A 1 88 ? -8.116 -2.134 -18.587 1.00 77.19 88 ALA A O 1
ATOM 684 N N . SER A 1 89 ? -6.767 -0.953 -19.935 1.00 75.62 89 SER A N 1
ATOM 685 C CA . SER A 1 89 ? -7.863 -0.228 -20.595 1.00 75.62 89 SER A CA 1
ATOM 686 C C . SER A 1 89 ? -8.804 -1.148 -21.361 1.00 75.62 89 SER A C 1
ATOM 688 O O . SER A 1 89 ? -10.014 -0.967 -21.275 1.00 75.62 89 SER A O 1
ATOM 690 N N . LYS A 1 90 ? -8.276 -2.181 -22.030 1.00 77.50 90 LYS A N 1
ATOM 691 C CA . LYS A 1 90 ? -9.103 -3.211 -22.685 1.00 77.50 90 LYS A CA 1
ATOM 692 C C . LYS A 1 90 ? -10.005 -3.962 -21.703 1.00 77.50 90 LYS A C 1
ATOM 694 O O . LYS A 1 90 ? -11.069 -4.428 -22.087 1.00 77.50 90 LYS A O 1
ATOM 699 N N . LEU A 1 91 ? -9.579 -4.073 -20.445 1.00 78.56 91 LEU A N 1
ATOM 700 C CA . LEU A 1 91 ? -10.339 -4.705 -19.367 1.00 78.56 91 LEU A CA 1
ATOM 701 C C . LEU A 1 91 ? -11.182 -3.707 -18.560 1.00 78.56 91 LEU A C 1
ATOM 703 O O . LEU A 1 91 ? -11.807 -4.108 -17.580 1.00 78.56 91 LEU A O 1
ATOM 707 N N . GLY A 1 92 ? -11.185 -2.421 -18.932 1.00 81.94 92 GLY A N 1
ATOM 708 C CA . GLY A 1 92 ? -11.847 -1.366 -18.167 1.00 81.94 92 GLY A CA 1
ATOM 709 C C . GLY A 1 92 ? -11.273 -1.170 -16.761 1.00 81.94 92 GLY A C 1
ATOM 710 O O . GLY A 1 92 ? -11.963 -0.658 -15.886 1.00 81.94 92 GLY A O 1
ATOM 711 N N . LEU A 1 93 ? -10.029 -1.591 -16.517 1.00 87.06 93 LEU A N 1
ATOM 712 C CA . LEU A 1 93 ? -9.409 -1.576 -15.197 1.00 87.06 93 LEU A CA 1
ATOM 713 C C . LEU A 1 93 ? -8.521 -0.343 -15.007 1.00 87.06 93 LEU A C 1
ATO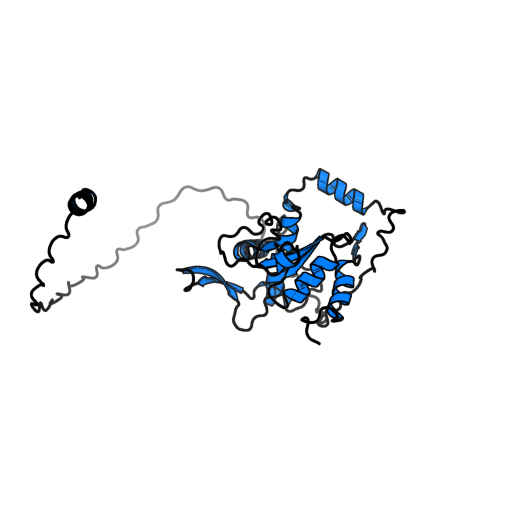M 715 O O . LEU A 1 93 ? -7.693 0.004 -15.852 1.00 87.06 93 LEU A O 1
ATOM 719 N N . GLN A 1 94 ? -8.650 0.292 -13.845 1.00 89.56 94 GLN A N 1
ATOM 720 C CA . GLN A 1 94 ? -7.797 1.400 -13.436 1.00 89.56 94 GLN A CA 1
ATOM 721 C C . GLN A 1 94 ? -6.539 0.896 -12.717 1.00 89.56 94 GLN A C 1
ATOM 723 O O . GLN A 1 94 ? -6.632 0.193 -11.713 1.00 89.56 94 GLN A O 1
ATOM 728 N N . VAL A 1 95 ? -5.361 1.305 -13.201 1.00 91.62 95 VAL A N 1
ATOM 729 C CA . VAL A 1 95 ? -4.066 1.000 -12.570 1.00 91.62 95 VAL A CA 1
ATOM 730 C C . VAL A 1 95 ? -3.548 2.222 -11.823 1.00 91.62 95 VAL A C 1
ATOM 732 O O . VAL A 1 95 ? -3.468 3.322 -12.376 1.00 91.62 95 VAL A O 1
ATOM 735 N N . TRP A 1 96 ? -3.160 2.012 -10.572 1.00 94.25 96 TRP A N 1
ATOM 736 C CA . TRP A 1 96 ? -2.710 3.058 -9.665 1.00 94.25 96 TRP A CA 1
ATOM 737 C C . TRP A 1 96 ? -1.186 3.155 -9.661 1.00 94.25 96 TRP A C 1
ATOM 739 O O . TRP A 1 96 ? -0.485 2.168 -9.445 1.00 94.25 96 TRP A O 1
ATOM 749 N N . ILE A 1 97 ? -0.658 4.350 -9.929 1.00 94.62 97 ILE A N 1
ATOM 750 C CA . ILE A 1 97 ? 0.786 4.556 -10.061 1.00 94.62 97 ILE A CA 1
ATOM 751 C C . ILE A 1 97 ? 1.397 4.940 -8.716 1.00 94.62 97 ILE A C 1
ATOM 753 O O . ILE A 1 97 ? 1.057 5.980 -8.151 1.00 94.62 97 ILE A O 1
ATOM 757 N N . VAL A 1 98 ? 2.361 4.136 -8.271 1.00 96.44 98 VAL A N 1
ATOM 758 C CA . VAL A 1 98 ? 3.069 4.310 -6.999 1.00 96.44 98 VAL A CA 1
ATOM 759 C C . VAL A 1 98 ? 4.372 5.076 -7.211 1.00 96.44 98 VAL A C 1
ATOM 761 O O . VAL A 1 98 ? 5.217 4.680 -8.016 1.00 96.44 98 VAL A O 1
ATOM 764 N N . GLY A 1 99 ? 4.575 6.159 -6.465 1.00 96.94 99 GLY A N 1
ATOM 765 C CA . GLY A 1 99 ? 5.856 6.858 -6.372 1.00 96.94 99 GLY A CA 1
ATOM 766 C C . GLY A 1 99 ? 6.835 6.112 -5.469 1.00 96.94 99 GLY A C 1
ATOM 767 O O . GLY A 1 99 ? 6.945 6.430 -4.287 1.00 96.94 99 GLY A O 1
ATOM 768 N N . VAL A 1 100 ? 7.543 5.127 -6.032 1.00 96.44 100 VAL A N 1
ATOM 769 C CA . VAL A 1 100 ? 8.415 4.200 -5.287 1.00 96.44 100 VAL A CA 1
ATOM 770 C C . VAL A 1 100 ? 9.517 4.932 -4.521 1.00 96.44 100 VAL A C 1
ATOM 772 O O . VAL A 1 100 ? 9.674 4.717 -3.324 1.00 96.44 100 VAL A O 1
ATOM 775 N N . GLU A 1 101 ? 10.245 5.842 -5.174 1.00 96.25 101 GLU A N 1
ATOM 776 C CA . GLU A 1 101 ? 11.376 6.528 -4.536 1.00 96.25 101 GLU A CA 1
ATOM 777 C C . GLU A 1 101 ? 10.938 7.386 -3.343 1.00 96.25 101 GLU A C 1
ATOM 779 O O . GLU A 1 101 ? 11.509 7.285 -2.260 1.00 96.25 101 GLU A O 1
ATOM 784 N N . LYS A 1 102 ? 9.894 8.208 -3.518 1.00 96.62 102 LYS A N 1
ATOM 785 C CA . LYS A 1 102 ? 9.372 9.080 -2.454 1.00 96.62 102 LYS A CA 1
ATOM 786 C C . LYS A 1 102 ? 8.719 8.295 -1.321 1.00 96.62 102 LYS A C 1
ATOM 788 O O . LYS A 1 102 ? 8.746 8.748 -0.180 1.00 96.62 102 LYS A O 1
ATOM 793 N N . GLY A 1 103 ? 8.118 7.148 -1.626 1.00 96.44 103 GLY A N 1
ATOM 794 C CA . GLY A 1 103 ? 7.513 6.293 -0.614 1.00 96.44 103 GLY A CA 1
ATOM 795 C C . GLY A 1 103 ? 8.567 5.601 0.242 1.00 96.44 103 GLY A C 1
ATOM 796 O O . GLY A 1 103 ? 8.499 5.690 1.466 1.00 96.44 103 GLY A O 1
ATOM 797 N N . LYS A 1 104 ? 9.611 5.042 -0.384 1.00 96.88 104 LYS A N 1
ATOM 798 C CA . LYS A 1 104 ? 10.769 4.472 0.323 1.00 96.88 104 LYS A CA 1
ATOM 799 C C . LYS A 1 104 ? 11.550 5.525 1.114 1.00 96.88 104 LYS A C 1
ATOM 801 O O . LYS A 1 104 ? 11.972 5.243 2.229 1.00 96.88 104 LYS A O 1
ATOM 806 N N . ASP A 1 105 ? 11.663 6.757 0.606 1.00 97.00 105 ASP A N 1
ATOM 807 C CA . ASP A 1 105 ? 12.209 7.883 1.380 1.00 97.00 105 ASP A CA 1
ATOM 808 C C . ASP A 1 105 ? 11.426 8.103 2.678 1.00 97.00 105 ASP A C 1
ATOM 810 O O . ASP A 1 105 ? 12.019 8.202 3.748 1.00 97.00 105 ASP A O 1
ATOM 814 N N . LEU A 1 106 ? 10.091 8.144 2.598 1.00 95.75 106 LEU A N 1
ATOM 815 C CA . LEU A 1 106 ? 9.246 8.342 3.773 1.00 95.75 106 LEU A CA 1
ATOM 816 C C . LEU A 1 106 ? 9.385 7.190 4.771 1.00 95.75 106 LEU A C 1
ATOM 818 O O . LEU A 1 106 ? 9.542 7.452 5.959 1.00 95.75 106 LEU A O 1
ATOM 822 N N . VAL A 1 107 ? 9.350 5.939 4.306 1.00 95.62 107 VAL A N 1
ATOM 823 C CA . VAL A 1 107 ? 9.563 4.758 5.161 1.00 95.62 107 VAL A CA 1
ATOM 824 C C . VAL A 1 107 ? 10.932 4.840 5.846 1.00 95.62 107 VAL A C 1
ATOM 826 O O . VAL A 1 107 ? 11.024 4.709 7.063 1.00 95.62 107 VAL A O 1
ATOM 829 N N . SER A 1 108 ? 11.987 5.171 5.098 1.00 95.38 108 SER A N 1
ATOM 830 C CA . SER A 1 108 ? 13.343 5.296 5.636 1.00 95.38 108 SER A CA 1
ATOM 831 C C . SER A 1 108 ? 13.490 6.400 6.684 1.00 95.38 108 SER A C 1
ATOM 833 O O . SER A 1 108 ? 14.168 6.186 7.685 1.00 95.38 108 SER A O 1
ATOM 835 N N . GLU A 1 109 ? 12.862 7.565 6.500 1.00 95.00 109 GLU A N 1
ATOM 836 C CA . GLU A 1 109 ? 12.885 8.619 7.524 1.00 95.00 109 GLU A CA 1
ATOM 837 C C . GLU A 1 109 ? 12.102 8.220 8.780 1.00 95.00 109 GLU A C 1
ATOM 839 O O . GLU A 1 109 ? 12.533 8.515 9.893 1.00 95.00 109 GLU A O 1
ATOM 844 N N . ARG A 1 110 ? 10.986 7.498 8.626 1.00 94.69 110 ARG A N 1
ATOM 845 C CA . ARG A 1 110 ? 10.181 7.022 9.759 1.00 94.69 110 ARG A CA 1
ATOM 846 C C . ARG A 1 110 ? 10.901 5.975 10.605 1.00 94.69 110 ARG A C 1
ATOM 848 O O . ARG A 1 110 ? 10.764 5.998 11.826 1.00 94.69 110 ARG A O 1
ATOM 855 N N . LEU A 1 111 ? 11.712 5.121 9.982 1.00 92.75 111 LEU A N 1
ATOM 856 C CA . LEU A 1 111 ? 12.525 4.118 10.680 1.00 92.75 111 LEU A CA 1
ATOM 857 C C . LEU A 1 111 ? 13.589 4.720 11.606 1.00 92.75 111 LEU A C 1
ATOM 859 O O . LEU A 1 111 ? 14.063 4.041 12.509 1.00 92.75 111 LEU A O 1
ATOM 863 N N . LYS A 1 112 ? 13.963 5.990 11.414 1.00 92.19 112 LYS A N 1
ATOM 864 C CA . LYS A 1 112 ? 14.954 6.677 12.260 1.00 92.19 112 LYS A CA 1
ATOM 865 C C . LYS A 1 112 ? 14.356 7.260 13.545 1.00 92.19 112 LYS A C 1
ATOM 867 O O . LYS A 1 112 ? 15.102 7.751 14.387 1.00 92.19 112 LYS A O 1
ATOM 872 N N . LEU A 1 113 ? 13.029 7.277 13.689 1.00 92.62 113 LEU A N 1
ATOM 873 C CA . LEU A 1 113 ? 12.357 7.929 14.814 1.00 92.62 113 LEU A CA 1
ATOM 874 C C . LEU A 1 113 ? 12.369 7.037 16.072 1.00 92.62 113 LEU A C 1
ATOM 876 O O . LEU A 1 113 ? 11.835 5.934 16.054 1.00 92.62 113 LEU A O 1
ATOM 880 N N . THR A 1 114 ? 12.877 7.548 17.204 1.00 88.44 114 THR A N 1
ATOM 881 C CA . THR A 1 114 ? 12.977 6.841 18.511 1.00 88.44 114 THR A CA 1
ATOM 882 C C . THR A 1 114 ? 12.164 7.530 19.623 1.00 88.44 114 THR A C 1
ATOM 884 O O . THR A 1 114 ? 11.921 8.735 19.525 1.00 88.44 114 THR A O 1
ATOM 887 N N . GLY A 1 115 ? 11.601 6.786 20.588 1.00 83.06 115 GLY A N 1
ATOM 888 C CA . GLY A 1 115 ? 10.676 7.306 21.625 1.00 83.06 115 GLY A CA 1
ATOM 889 C C . GLY A 1 115 ? 9.169 7.214 21.292 1.00 83.06 115 GLY A C 1
ATOM 890 O O . GLY A 1 115 ? 8.745 6.313 20.572 1.00 83.06 115 GLY A O 1
ATOM 891 N N . SER A 1 116 ? 8.355 8.162 21.784 1.00 81.56 116 SER A N 1
ATOM 892 C CA . SER A 1 116 ? 6.895 8.274 21.549 1.00 81.56 116 SER A CA 1
ATOM 893 C C . SER A 1 116 ? 6.524 9.459 20.630 1.00 81.56 116 SER A C 1
ATOM 895 O O . SER A 1 116 ? 7.251 10.449 20.562 1.00 81.56 116 SER A O 1
ATOM 897 N N . GLY A 1 117 ? 5.477 9.337 19.796 1.00 82.44 117 GLY A N 1
ATOM 898 C CA . GLY A 1 117 ? 5.075 10.385 18.834 1.00 82.44 117 GLY A CA 1
ATOM 899 C C . GLY A 1 117 ? 4.627 9.894 17.449 1.00 82.44 117 GLY A C 1
ATOM 900 O O . GLY A 1 117 ? 4.639 8.700 17.162 1.00 82.44 117 GLY A O 1
ATOM 901 N N . SER A 1 118 ? 4.225 10.828 16.585 1.00 85.75 118 SER A N 1
ATOM 902 C CA . SER A 1 118 ? 3.634 10.537 15.273 1.00 85.75 118 SER A CA 1
ATOM 903 C C . SER A 1 118 ? 4.663 10.116 14.218 1.00 85.75 118 SER A C 1
ATOM 905 O O . SER A 1 118 ? 5.845 10.446 14.284 1.00 85.75 118 SER A O 1
ATOM 907 N N . GLY A 1 119 ? 4.197 9.371 13.211 1.00 85.44 119 GLY A N 1
ATOM 908 C CA . GLY A 1 119 ? 5.022 8.950 12.077 1.00 85.44 119 GLY A CA 1
ATOM 909 C C . GLY A 1 119 ? 5.962 7.780 12.363 1.00 85.44 119 GLY A C 1
ATOM 910 O O . GLY A 1 119 ? 6.685 7.374 11.463 1.00 85.44 119 GLY A O 1
ATOM 911 N N . ARG A 1 120 ? 5.941 7.213 13.568 1.00 89.25 120 ARG A N 1
ATOM 912 C CA . ARG A 1 120 ? 6.719 6.020 13.916 1.00 89.25 120 ARG A CA 1
ATOM 913 C C . ARG A 1 120 ? 6.170 4.785 13.218 1.00 89.25 120 ARG A C 1
ATOM 915 O O . ARG A 1 120 ? 4.991 4.732 12.869 1.00 89.25 120 ARG A O 1
ATOM 922 N N . MET A 1 121 ? 7.040 3.802 13.032 1.00 90.38 121 MET A N 1
ATOM 923 C CA . MET A 1 121 ? 6.645 2.475 12.577 1.00 90.38 121 MET A CA 1
ATOM 924 C C . MET A 1 121 ? 6.555 1.546 13.781 1.00 90.38 121 MET A C 1
ATOM 926 O O . MET A 1 121 ? 7.423 1.570 14.653 1.00 90.38 121 MET A O 1
ATOM 930 N N . HIS A 1 122 ? 5.494 0.749 13.822 1.00 87.56 122 HIS A N 1
ATOM 931 C CA . HIS A 1 122 ? 5.296 -0.289 14.820 1.00 87.56 122 HIS A CA 1
ATOM 932 C C . HIS A 1 122 ? 5.394 -1.640 14.123 1.00 87.56 122 HIS A C 1
ATOM 934 O O . HIS A 1 122 ? 4.773 -1.840 13.082 1.00 87.56 122 HIS A O 1
ATOM 940 N N . ALA A 1 123 ? 6.167 -2.549 14.705 1.00 85.56 123 ALA A N 1
ATOM 941 C CA . ALA A 1 123 ? 6.146 -3.958 14.348 1.00 85.56 123 ALA A CA 1
ATOM 942 C C . ALA A 1 123 ? 5.398 -4.720 15.445 1.00 85.56 123 ALA A C 1
ATOM 944 O O . ALA A 1 123 ? 5.447 -4.336 16.617 1.00 85.56 123 ALA A O 1
ATOM 945 N N . TYR A 1 124 ? 4.689 -5.778 15.065 1.00 83.38 124 TYR A N 1
ATOM 946 C CA . TYR A 1 124 ? 4.083 -6.685 16.034 1.00 83.38 124 TYR A CA 1
ATOM 947 C C . TYR A 1 124 ? 5.163 -7.565 16.673 1.00 83.38 124 TYR A C 1
ATOM 949 O O . TYR A 1 124 ? 6.243 -7.741 16.108 1.00 83.38 124 TYR A O 1
ATOM 957 N N . LYS A 1 125 ? 4.874 -8.093 17.869 1.00 83.81 125 LYS A N 1
ATOM 958 C CA . LYS A 1 125 ? 5.838 -8.842 18.690 1.00 83.81 125 LYS A CA 1
ATOM 959 C C . LYS A 1 125 ? 6.467 -10.013 17.929 1.00 83.81 125 LYS A C 1
ATOM 961 O O . LYS A 1 125 ? 7.675 -10.202 17.997 1.00 83.81 125 LYS A O 1
ATOM 966 N N . ASP A 1 126 ? 5.649 -10.732 17.171 1.00 85.31 126 ASP A N 1
ATOM 967 C CA . ASP A 1 126 ? 6.034 -11.975 16.501 1.00 85.31 126 ASP A CA 1
ATOM 968 C C . ASP A 1 126 ? 6.380 -11.753 15.01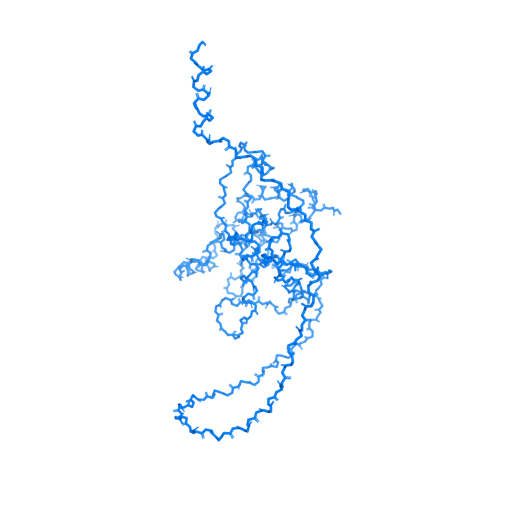9 1.00 85.31 126 ASP A C 1
ATOM 970 O O . ASP A 1 126 ? 6.157 -12.622 14.173 1.00 85.31 126 ASP A O 1
ATOM 974 N N . VAL A 1 127 ? 6.883 -10.558 14.675 1.00 86.31 127 VAL A N 1
ATOM 975 C CA . VAL A 1 127 ? 7.264 -10.240 13.296 1.00 86.31 127 VAL A CA 1
ATOM 976 C C . VAL A 1 127 ? 8.309 -11.221 12.780 1.00 86.31 127 VAL A C 1
ATOM 978 O O . VAL A 1 127 ? 9.268 -11.562 13.472 1.00 86.31 127 VAL A O 1
ATOM 981 N N . ARG A 1 128 ? 8.122 -11.682 11.539 1.00 85.94 128 ARG A N 1
ATOM 982 C CA . ARG A 1 128 ? 9.021 -12.646 10.894 1.00 85.94 128 ARG A CA 1
ATOM 983 C C . ARG A 1 128 ? 10.477 -12.181 11.002 1.00 85.94 128 ARG A C 1
ATOM 985 O O . ARG A 1 128 ? 10.778 -11.025 10.717 1.00 85.94 128 ARG A O 1
ATOM 992 N N . TYR A 1 129 ? 11.383 -13.095 11.352 1.00 88.06 129 TYR A N 1
ATOM 993 C CA . TYR A 1 129 ? 12.775 -12.757 11.685 1.00 88.06 129 TYR A CA 1
ATOM 994 C C . TYR A 1 129 ? 13.537 -12.014 10.573 1.00 88.06 129 TYR A C 1
ATOM 996 O O . TYR A 1 129 ? 14.430 -11.227 10.861 1.00 88.06 129 TYR A O 1
ATOM 1004 N N . ASP A 1 130 ? 13.203 -12.258 9.302 1.00 91.25 130 ASP A N 1
ATOM 1005 C CA . ASP A 1 130 ? 13.864 -11.631 8.155 1.00 91.25 130 ASP A CA 1
ATOM 1006 C C . ASP A 1 130 ? 13.245 -10.273 7.777 1.00 91.25 130 ASP A C 1
ATOM 1008 O O . ASP A 1 130 ? 13.759 -9.595 6.890 1.00 91.25 130 ASP A O 1
ATOM 1012 N N . TYR A 1 131 ? 12.146 -9.858 8.419 1.00 92.50 131 TYR A N 1
ATOM 1013 C CA . TYR A 1 131 ? 11.455 -8.608 8.107 1.00 92.50 131 TYR A CA 1
ATOM 1014 C C . TYR A 1 131 ? 12.376 -7.383 8.245 1.00 92.50 131 TYR A C 1
ATOM 1016 O O . TYR A 1 131 ? 12.410 -6.590 7.301 1.00 92.50 131 TYR A O 1
ATOM 1024 N N . PRO A 1 132 ? 13.184 -7.225 9.318 1.00 92.50 132 PRO A N 1
ATOM 1025 C CA . PRO A 1 132 ? 14.116 -6.100 9.422 1.00 92.50 132 PRO A CA 1
ATOM 1026 C C . PRO A 1 132 ? 15.173 -6.103 8.310 1.00 92.50 132 PRO A C 1
ATOM 1028 O O . PRO A 1 132 ? 15.460 -5.056 7.726 1.00 92.50 132 PRO A O 1
ATOM 1031 N N . ASP A 1 133 ? 15.706 -7.279 7.966 1.00 93.94 133 ASP A N 1
ATOM 1032 C CA . ASP A 1 133 ? 16.696 -7.433 6.895 1.00 93.94 133 ASP A CA 1
ATOM 1033 C C . ASP A 1 133 ? 16.105 -7.083 5.528 1.00 93.94 133 ASP A C 1
ATOM 1035 O O . ASP A 1 133 ? 16.755 -6.421 4.715 1.00 93.94 133 ASP A O 1
ATOM 1039 N N . GLN A 1 134 ? 14.855 -7.485 5.278 1.00 95.56 134 GLN A N 1
ATOM 1040 C CA . GLN A 1 134 ? 14.153 -7.139 4.048 1.00 95.56 134 GLN A CA 1
ATOM 1041 C C . GLN A 1 134 ? 13.813 -5.650 3.972 1.00 95.56 134 GLN A C 1
ATOM 1043 O O . GLN A 1 134 ? 13.936 -5.038 2.909 1.00 95.56 134 GLN A O 1
ATOM 1048 N N . LEU A 1 135 ? 13.427 -5.051 5.100 1.00 95.00 135 LEU A N 1
ATOM 1049 C CA . LEU A 1 135 ? 13.090 -3.635 5.194 1.00 95.00 135 LEU A CA 1
ATOM 1050 C C . LEU A 1 135 ? 14.310 -2.736 4.932 1.00 95.00 135 LEU A C 1
ATOM 1052 O O . LEU A 1 135 ? 14.193 -1.680 4.311 1.00 95.00 135 LEU A O 1
ATOM 1056 N N . LEU A 1 136 ? 15.498 -3.183 5.351 1.00 94.81 136 LEU A N 1
ATOM 1057 C CA . LEU A 1 136 ? 16.784 -2.504 5.153 1.00 94.81 136 LEU A CA 1
ATOM 1058 C C . LEU A 1 136 ? 17.585 -3.050 3.952 1.00 94.81 136 LEU A C 1
ATOM 1060 O O . LEU A 1 136 ? 18.759 -2.710 3.758 1.00 94.81 136 LEU A O 1
ATOM 1064 N N . GLY A 1 137 ? 16.956 -3.892 3.127 1.00 95.62 137 GLY A N 1
ATOM 1065 C CA . GLY A 1 137 ? 17.592 -4.593 2.009 1.00 95.62 137 GLY A CA 1
ATOM 1066 C C . GLY A 1 137 ? 17.958 -3.695 0.822 1.00 95.62 137 GLY A C 1
ATOM 1067 O O . GLY A 1 137 ? 18.704 -4.111 -0.069 1.00 95.62 137 GLY A O 1
ATOM 1068 N N . GLU A 1 138 ? 17.494 -2.445 0.805 1.00 96.44 138 GLU A N 1
ATOM 1069 C CA . GLU A 1 138 ? 17.845 -1.449 -0.205 1.00 96.44 138 GLU A CA 1
ATOM 1070 C C . GLU A 1 138 ? 18.614 -0.266 0.381 1.00 96.44 138 GLU A C 1
ATOM 1072 O O . GLU A 1 138 ? 18.570 0.039 1.571 1.00 96.44 138 GLU A O 1
ATOM 1077 N N . SER A 1 139 ? 19.346 0.440 -0.474 1.00 94.88 139 SER A N 1
ATOM 1078 C CA . SER A 1 139 ? 20.021 1.677 -0.097 1.00 94.88 139 SER A CA 1
ATOM 1079 C C . SER A 1 139 ? 19.905 2.710 -1.202 1.00 94.88 139 SER A C 1
ATOM 1081 O O . SER A 1 139 ? 19.974 2.399 -2.394 1.00 94.88 139 SER A O 1
ATOM 1083 N N . LYS A 1 140 ? 19.741 3.971 -0.806 1.00 95.69 140 LYS A N 1
ATOM 1084 C CA . LYS A 1 140 ? 19.597 5.081 -1.741 1.00 95.69 140 LYS A CA 1
ATOM 1085 C C . LYS A 1 140 ? 20.965 5.578 -2.208 1.00 95.69 140 LYS A C 1
ATOM 1087 O O . LYS A 1 140 ? 21.625 6.359 -1.521 1.00 95.69 140 LYS A O 1
ATOM 1092 N N . ILE A 1 141 ? 21.383 5.144 -3.396 1.00 95.00 141 ILE A N 1
ATOM 1093 C CA . ILE A 1 141 ? 22.726 5.399 -3.943 1.00 95.00 141 ILE A CA 1
ATOM 1094 C C . ILE A 1 141 ? 22.674 6.152 -5.282 1.00 95.00 141 ILE A C 1
ATOM 1096 O O . ILE A 1 141 ? 21.688 6.038 -6.013 1.00 95.00 141 ILE A O 1
ATOM 1100 N N . PRO A 1 142 ? 23.706 6.937 -5.644 1.00 95.75 142 PRO A N 1
ATOM 1101 C CA . PRO A 1 142 ? 23.790 7.580 -6.956 1.00 95.75 142 PRO A CA 1
ATOM 1102 C C . PRO A 1 142 ? 23.722 6.563 -8.104 1.00 95.75 142 PRO A C 1
ATOM 1104 O O . PRO A 1 142 ? 24.519 5.630 -8.175 1.00 95.75 142 PRO A O 1
ATOM 1107 N N . SER A 1 143 ? 22.789 6.756 -9.036 1.00 93.19 143 SER A N 1
ATOM 1108 C CA . SER A 1 143 ? 22.627 5.881 -10.197 1.00 93.19 143 SER A CA 1
ATOM 1109 C C . SER A 1 143 ? 23.341 6.448 -11.420 1.00 93.19 143 SER A C 1
ATOM 1111 O O . SER A 1 143 ? 23.001 7.528 -11.909 1.00 93.19 143 SER A O 1
ATOM 1113 N N . ARG A 1 144 ? 24.275 5.679 -11.998 1.00 91.69 144 ARG A N 1
ATOM 1114 C CA . ARG A 1 144 ? 24.954 6.052 -13.255 1.00 91.69 144 ARG A CA 1
ATOM 1115 C C . ARG A 1 144 ? 23.970 6.224 -14.420 1.00 91.69 144 ARG A C 1
ATOM 1117 O O . ARG A 1 144 ? 24.155 7.108 -15.245 1.00 91.69 144 ARG A O 1
ATOM 1124 N N . LYS A 1 145 ? 22.902 5.417 -14.456 1.00 90.06 145 LYS A N 1
ATOM 1125 C CA . LYS A 1 145 ? 21.862 5.467 -15.502 1.00 90.06 145 LYS A CA 1
ATOM 1126 C C . LYS A 1 145 ? 20.989 6.725 -15.433 1.00 90.06 145 LYS A C 1
ATOM 1128 O O . LYS A 1 145 ? 20.387 7.087 -16.432 1.00 90.06 145 LYS A O 1
ATOM 1133 N N . HIS A 1 146 ? 20.935 7.391 -14.279 1.00 90.44 146 HIS A N 1
ATOM 1134 C CA . HIS A 1 146 ? 20.087 8.565 -14.049 1.00 90.44 146 HIS A CA 1
ATOM 1135 C C . HIS A 1 146 ? 20.922 9.830 -13.809 1.00 90.44 146 HIS A C 1
ATOM 1137 O O . HIS A 1 146 ? 20.556 10.672 -12.993 1.00 90.44 146 HIS A O 1
ATOM 1143 N N . GLY A 1 147 ? 22.082 9.945 -14.465 1.00 91.50 147 GLY A N 1
ATOM 1144 C CA . GLY A 1 147 ? 22.927 11.142 -14.376 1.00 91.50 147 GLY A CA 1
ATOM 1145 C C . GLY A 1 147 ? 23.429 11.448 -12.961 1.00 91.50 147 GLY A C 1
ATOM 1146 O O . GLY A 1 147 ? 23.579 12.610 -12.604 1.00 91.50 147 GLY A O 1
ATOM 1147 N N . GLY A 1 148 ? 23.628 10.424 -12.124 1.00 92.25 148 GLY A N 1
ATOM 1148 C CA . GLY A 1 148 ? 24.065 10.590 -10.735 1.00 92.25 148 GLY A CA 1
ATOM 1149 C C . GLY A 1 148 ? 22.940 10.896 -9.742 1.00 92.25 148 GLY A C 1
ATOM 1150 O O . GLY A 1 148 ? 23.212 10.974 -8.543 1.00 92.25 148 GLY A O 1
ATOM 1151 N N . LYS A 1 149 ? 21.677 11.004 -10.186 1.00 94.12 149 LYS A N 1
ATOM 1152 C CA . LYS A 1 149 ? 20.532 11.093 -9.266 1.00 94.12 149 LYS A CA 1
ATOM 1153 C C . LYS A 1 149 ? 20.502 9.865 -8.352 1.00 94.12 149 LYS A C 1
ATOM 1155 O O . LYS A 1 149 ? 20.728 8.735 -8.798 1.00 94.12 149 LYS A O 1
ATOM 1160 N N . LYS A 1 150 ? 20.242 10.091 -7.062 1.00 94.50 150 LYS A N 1
ATOM 1161 C CA . LYS A 1 150 ? 20.144 9.015 -6.072 1.00 94.50 150 LYS A CA 1
ATOM 1162 C C . LYS A 1 150 ? 18.871 8.202 -6.308 1.00 94.50 150 LYS A C 1
ATOM 1164 O O . LYS A 1 150 ? 17.796 8.788 -6.401 1.00 94.50 150 LYS A O 1
ATOM 1169 N N . LYS A 1 151 ? 19.017 6.882 -6.370 1.00 95.81 151 LYS A N 1
ATOM 1170 C CA . LYS A 1 151 ? 17.945 5.914 -6.579 1.00 95.81 151 LYS A CA 1
ATOM 1171 C C . LYS A 1 151 ? 18.025 4.819 -5.518 1.00 95.81 151 LYS A C 1
ATOM 1173 O O . LYS A 1 151 ? 19.128 4.364 -5.197 1.00 95.81 151 LYS A O 1
ATOM 1178 N N . TRP A 1 152 ? 16.884 4.375 -5.009 1.00 96.31 152 TRP A N 1
ATOM 1179 C CA . TRP A 1 152 ? 16.802 3.155 -4.215 1.00 96.31 152 TRP A CA 1
ATOM 1180 C C . TRP A 1 152 ? 17.297 1.960 -5.034 1.00 96.31 152 TRP A C 1
ATOM 1182 O O . TRP A 1 152 ? 16.827 1.677 -6.137 1.00 96.31 152 TRP A O 1
ATOM 1192 N N . THR A 1 153 ? 18.350 1.320 -4.531 1.00 95.69 153 THR A N 1
ATOM 1193 C CA . THR A 1 153 ? 18.994 0.183 -5.181 1.00 95.69 153 THR A CA 1
ATOM 1194 C C . THR A 1 153 ? 19.082 -0.967 -4.198 1.00 95.69 153 THR A C 1
ATOM 1196 O O . THR A 1 153 ? 19.604 -0.827 -3.092 1.00 95.69 153 THR A O 1
ATOM 1199 N N . LYS A 1 154 ? 18.584 -2.116 -4.640 1.00 96.06 154 LYS A N 1
ATOM 1200 C CA . LYS A 1 154 ? 18.622 -3.375 -3.914 1.00 96.06 154 LYS A CA 1
ATOM 1201 C C . LYS A 1 154 ? 20.049 -3.867 -3.686 1.00 96.06 154 LYS A C 1
ATOM 1203 O O . LYS A 1 154 ? 20.866 -3.880 -4.609 1.00 96.06 154 LYS A O 1
ATOM 1208 N N . ARG A 1 155 ? 20.338 -4.298 -2.456 1.00 94.31 155 ARG A N 1
ATOM 1209 C CA . ARG A 1 155 ? 21.589 -4.975 -2.109 1.00 94.31 155 ARG A CA 1
ATOM 1210 C C . ARG A 1 155 ? 21.626 -6.349 -2.777 1.00 94.31 155 ARG A C 1
ATOM 1212 O O . ARG A 1 155 ? 20.613 -7.043 -2.850 1.00 94.31 155 ARG A O 1
ATOM 1219 N N . SER A 1 156 ? 22.798 -6.750 -3.264 1.00 93.38 156 SER A N 1
ATOM 1220 C CA . SER A 1 156 ? 22.971 -8.063 -3.893 1.00 93.38 156 SER A CA 1
ATOM 1221 C C . SER A 1 156 ? 22.520 -9.186 -2.954 1.00 93.38 156 SER A C 1
ATOM 1223 O O . SER A 1 156 ? 22.902 -9.196 -1.787 1.00 93.38 156 SER A O 1
ATOM 1225 N N . GLY A 1 157 ? 21.698 -10.108 -3.460 1.00 90.56 157 GLY A N 1
ATOM 1226 C CA . GLY A 1 157 ? 21.195 -11.265 -2.710 1.00 90.56 157 GLY A CA 1
ATOM 1227 C C . GLY A 1 157 ? 20.121 -10.968 -1.656 1.00 90.56 157 GLY A C 1
ATOM 1228 O O . GLY A 1 157 ? 19.547 -11.911 -1.122 1.00 90.56 157 GLY A O 1
ATOM 1229 N N . ALA A 1 158 ? 19.805 -9.699 -1.374 1.00 92.94 158 ALA A N 1
ATOM 1230 C CA . ALA A 1 158 ? 18.774 -9.362 -0.398 1.00 92.94 158 ALA A CA 1
ATOM 1231 C C . ALA A 1 158 ? 17.370 -9.737 -0.903 1.00 92.94 158 ALA A C 1
ATOM 1233 O O . ALA A 1 158 ? 17.094 -9.763 -2.104 1.00 92.94 158 ALA A O 1
ATOM 1234 N N . ARG A 1 159 ? 16.460 -9.996 0.025 1.00 94.56 159 ARG A N 1
ATOM 1235 C CA . ARG A 1 159 ? 15.008 -9.979 -0.187 1.00 94.56 159 ARG A CA 1
ATOM 1236 C C . ARG A 1 159 ? 14.518 -8.583 0.216 1.00 94.56 159 ARG A C 1
ATOM 1238 O O . ARG A 1 159 ? 15.152 -7.966 1.060 1.00 94.56 159 ARG A O 1
ATOM 1245 N N . VAL A 1 160 ? 13.520 -8.025 -0.459 1.00 95.44 160 VAL A N 1
ATOM 1246 C CA . VAL A 1 160 ? 13.053 -6.629 -0.248 1.00 95.44 160 VAL A CA 1
ATOM 1247 C C . VAL A 1 160 ? 11.531 -6.506 -0.283 1.00 95.44 160 VAL A C 1
ATOM 1249 O O . VAL A 1 160 ? 10.987 -5.405 -0.286 1.00 95.44 160 VAL A O 1
ATOM 1252 N N . GLU A 1 161 ? 10.848 -7.647 -0.284 1.00 93.25 161 GLU A N 1
ATOM 1253 C CA . GLU A 1 161 ? 9.403 -7.757 -0.371 1.00 93.25 161 GLU A CA 1
ATOM 1254 C C . GLU A 1 161 ? 8.738 -6.995 0.794 1.00 93.25 161 GLU A C 1
ATOM 1256 O O . GLU A 1 161 ? 7.763 -6.282 0.573 1.00 93.25 161 GLU A O 1
ATOM 1261 N N . ALA A 1 162 ? 9.319 -7.027 2.003 1.00 94.56 162 ALA A N 1
ATOM 1262 C CA . ALA A 1 162 ? 8.841 -6.234 3.142 1.00 94.56 162 ALA A CA 1
ATOM 1263 C C . ALA A 1 162 ? 8.869 -4.713 2.889 1.00 94.56 162 ALA A C 1
ATOM 1265 O O . ALA A 1 162 ? 7.876 -4.032 3.138 1.00 94.56 162 ALA A O 1
ATOM 1266 N N . LEU A 1 163 ? 9.973 -4.168 2.358 1.00 96.06 163 LEU A N 1
ATOM 1267 C CA . LEU A 1 163 ? 10.081 -2.732 2.062 1.00 96.06 163 LEU A CA 1
ATOM 1268 C C . LEU A 1 163 ? 9.084 -2.299 0.980 1.00 96.06 163 LEU A C 1
ATOM 1270 O O . LEU A 1 163 ? 8.503 -1.213 1.064 1.00 96.06 163 LEU A O 1
ATOM 1274 N N . ASP A 1 164 ? 8.891 -3.137 -0.039 1.00 95.25 164 ASP A N 1
ATOM 1275 C CA . ASP A 1 164 ? 7.914 -2.872 -1.091 1.00 95.25 164 ASP A CA 1
ATOM 1276 C C . ASP A 1 164 ? 6.482 -2.896 -0.530 1.00 95.25 164 ASP A C 1
ATOM 1278 O O . ASP A 1 164 ? 5.719 -1.963 -0.794 1.00 95.25 164 ASP A O 1
ATOM 1282 N N . CYS A 1 165 ? 6.142 -3.864 0.329 1.00 94.56 165 CYS A N 1
ATOM 1283 C CA . CYS A 1 165 ? 4.850 -3.922 1.018 1.00 94.56 165 CYS A CA 1
ATOM 1284 C C . CYS A 1 165 ? 4.589 -2.691 1.901 1.00 94.56 165 CYS A C 1
ATOM 1286 O O . CYS A 1 165 ? 3.504 -2.117 1.818 1.00 94.56 165 CYS A O 1
ATOM 1288 N N . GLU A 1 166 ? 5.570 -2.223 2.680 1.00 95.44 166 GLU A N 1
ATOM 1289 C CA . GLU A 1 166 ? 5.431 -0.999 3.490 1.00 95.44 166 GLU A CA 1
ATOM 1290 C C . GLU A 1 166 ? 5.171 0.236 2.621 1.00 95.44 166 GLU A C 1
ATOM 1292 O O . GLU A 1 166 ? 4.300 1.066 2.900 1.00 95.44 166 GLU A O 1
ATOM 1297 N N . ASN A 1 167 ? 5.891 0.349 1.504 1.00 96.50 167 ASN A N 1
ATOM 1298 C CA . ASN A 1 167 ? 5.661 1.413 0.537 1.00 96.50 167 ASN A CA 1
ATOM 1299 C C . ASN A 1 167 ? 4.245 1.336 -0.073 1.00 96.50 167 ASN A C 1
ATOM 1301 O O . ASN A 1 167 ? 3.571 2.359 -0.225 1.00 96.50 167 ASN A O 1
ATOM 1305 N N . TYR A 1 168 ? 3.758 0.136 -0.388 1.00 96.06 168 TYR A N 1
ATOM 1306 C CA . TYR A 1 168 ? 2.414 -0.065 -0.931 1.00 96.06 168 TYR A CA 1
ATOM 1307 C C . TYR A 1 168 ? 1.313 0.210 0.094 1.00 96.06 168 TYR A C 1
ATOM 1309 O O . TYR A 1 168 ? 0.326 0.862 -0.254 1.00 96.06 168 TYR A O 1
ATOM 1317 N N . ALA A 1 169 ? 1.507 -0.170 1.358 1.00 94.62 169 ALA A N 1
ATOM 1318 C CA . ALA A 1 169 ? 0.616 0.191 2.457 1.00 94.62 169 ALA A CA 1
ATOM 1319 C C . ALA A 1 169 ? 0.537 1.719 2.619 1.00 94.62 169 ALA A C 1
ATOM 1321 O O . ALA A 1 169 ? -0.553 2.295 2.682 1.00 94.62 169 ALA A O 1
ATOM 1322 N N . MET A 1 170 ? 1.681 2.410 2.559 1.00 94.62 170 MET A N 1
ATOM 1323 C CA . MET A 1 170 ? 1.731 3.875 2.586 1.00 94.62 170 MET A CA 1
ATOM 1324 C C . MET A 1 170 ? 1.036 4.524 1.384 1.00 94.62 170 MET A C 1
ATOM 1326 O O . MET A 1 170 ? 0.360 5.548 1.536 1.00 94.62 170 MET A O 1
ATOM 1330 N N . HIS A 1 171 ? 1.174 3.942 0.193 1.00 96.50 171 HIS A N 1
ATOM 1331 C CA . HIS A 1 171 ? 0.427 4.367 -0.987 1.00 96.50 171 HIS A CA 1
ATOM 1332 C C . HIS A 1 171 ? -1.086 4.162 -0.807 1.00 96.50 171 HIS A C 1
ATOM 1334 O O . HIS A 1 171 ? -1.866 5.056 -1.147 1.00 96.50 171 HIS A O 1
ATOM 1340 N N . GLY A 1 172 ? -1.514 3.017 -0.270 1.00 95.50 172 GLY A N 1
ATOM 1341 C CA . GLY A 1 172 ? -2.918 2.716 0.022 1.00 95.50 172 GLY A CA 1
ATOM 1342 C C . GLY A 1 172 ? -3.526 3.712 1.006 1.00 95.50 172 GLY A C 1
ATOM 1343 O O . GLY A 1 172 ? -4.517 4.368 0.690 1.00 95.50 172 GLY A O 1
ATOM 1344 N N . ALA A 1 173 ? -2.854 3.961 2.131 1.00 93.81 173 ALA A N 1
ATOM 1345 C CA . ALA A 1 173 ? -3.299 4.933 3.130 1.00 93.81 173 ALA A CA 1
ATOM 1346 C C . ALA A 1 173 ? -3.422 6.365 2.570 1.00 93.81 173 ALA A C 1
ATOM 1348 O O . ALA A 1 173 ? -4.312 7.133 2.950 1.00 93.81 173 ALA A O 1
ATOM 1349 N N . ARG A 1 174 ? -2.538 6.753 1.640 1.00 94.44 174 ARG A N 1
ATOM 1350 C CA . ARG A 1 174 ? -2.624 8.048 0.942 1.00 94.44 174 ARG A CA 1
ATOM 1351 C C . ARG A 1 174 ? -3.706 8.077 -0.130 1.00 94.44 174 ARG A C 1
ATOM 1353 O O . ARG A 1 174 ? -4.306 9.132 -0.326 1.00 94.44 174 ARG A O 1
ATOM 1360 N N . THR A 1 175 ? -3.980 6.943 -0.768 1.00 95.00 175 THR A N 1
ATOM 1361 C CA . THR A 1 175 ? -5.085 6.774 -1.720 1.00 95.00 175 THR A CA 1
ATOM 1362 C C . THR A 1 175 ? -6.433 6.959 -1.028 1.00 95.00 175 THR A C 1
ATOM 1364 O O . THR A 1 175 ? -7.255 7.734 -1.510 1.00 95.00 175 THR A O 1
ATOM 1367 N N . GLU A 1 176 ? -6.600 6.367 0.155 1.00 92.94 176 GLU A N 1
ATOM 1368 C CA . GLU A 1 176 ? -7.772 6.545 1.029 1.00 92.94 176 GLU A CA 1
ATOM 1369 C C . GLU A 1 176 ? -7.790 7.895 1.771 1.00 92.94 176 GLU A C 1
ATOM 1371 O O . GLU A 1 176 ? -8.733 8.234 2.487 1.00 92.94 176 GLU A O 1
ATOM 1376 N N . ARG A 1 177 ? -6.740 8.708 1.586 1.00 93.69 177 ARG A N 1
ATOM 1377 C CA . ARG A 1 177 ? -6.582 10.046 2.178 1.00 93.69 177 ARG A CA 1
ATOM 1378 C C . ARG A 1 177 ? -6.671 10.061 3.707 1.00 93.69 177 ARG A C 1
ATOM 1380 O O . ARG A 1 177 ? -7.018 11.089 4.278 1.00 93.69 177 ARG A O 1
ATOM 1387 N N . ILE A 1 178 ? -6.288 8.968 4.365 1.00 91.88 178 ILE A N 1
ATOM 1388 C CA . ILE A 1 178 ? -6.361 8.808 5.830 1.00 91.88 178 ILE A CA 1
ATOM 1389 C C . ILE A 1 178 ? -5.568 9.909 6.554 1.00 91.88 178 ILE A C 1
ATOM 1391 O O . ILE A 1 178 ? -5.996 10.462 7.557 1.00 91.88 178 ILE A O 1
ATOM 1395 N N . HIS A 1 179 ? -4.437 10.316 5.977 1.00 89.56 179 HIS A N 1
ATOM 1396 C CA . HIS A 1 179 ? -3.603 11.421 6.463 1.00 89.56 179 HIS A CA 1
ATOM 1397 C C . HIS A 1 179 ? -4.260 12.816 6.431 1.00 89.56 179 HIS A C 1
ATOM 1399 O O . HIS A 1 179 ? -3.659 13.763 6.929 1.00 89.56 179 HIS A O 1
ATOM 1405 N N . LEU A 1 180 ? -5.432 12.964 5.807 1.00 93.88 180 LEU A N 1
ATOM 1406 C CA . LEU A 1 180 ? -6.201 14.213 5.740 1.00 93.88 180 LEU A CA 1
ATOM 1407 C C . LEU A 1 180 ? -7.476 14.160 6.591 1.00 93.88 180 LEU A C 1
ATOM 1409 O O . LEU A 1 180 ? -8.282 15.086 6.530 1.00 93.88 180 LEU A O 1
ATOM 1413 N N . TRP A 1 181 ? -7.717 13.065 7.313 1.00 94.06 181 TRP A N 1
ATOM 1414 C CA . TRP A 1 181 ? -8.905 12.943 8.150 1.00 94.06 181 TRP A CA 1
ATOM 1415 C C . TRP A 1 181 ? -8.798 13.887 9.346 1.00 94.06 181 TRP A C 1
ATOM 1417 O O . TRP A 1 181 ? -7.760 13.945 10.008 1.00 94.06 181 TRP A O 1
ATOM 1427 N N . SER A 1 182 ? -9.873 14.631 9.603 1.00 95.88 182 SER A N 1
ATOM 1428 C CA . SER A 1 182 ? -9.992 15.442 10.810 1.00 95.88 182 SER A CA 1
ATOM 1429 C C . SER A 1 182 ? -10.279 14.549 12.024 1.00 95.88 182 SER A C 1
ATOM 1431 O O . SER A 1 182 ? -10.719 13.408 11.840 1.00 95.88 182 SER A O 1
ATOM 1433 N N . PRO A 1 183 ? -10.051 15.037 13.256 1.00 95.44 183 PRO A N 1
ATOM 1434 C CA . PRO A 1 183 ? -10.411 14.303 14.468 1.00 95.44 183 PRO A CA 1
ATOM 1435 C C . PRO A 1 183 ? -11.875 13.843 14.472 1.00 95.44 183 PRO A C 1
ATOM 1437 O O . PRO A 1 183 ? -12.150 12.683 14.736 1.00 95.44 183 PRO A O 1
ATOM 1440 N N . GLU A 1 184 ? -12.805 14.689 14.027 1.00 96.50 184 GLU A N 1
ATOM 1441 C CA . GLU A 1 184 ? -14.237 14.361 14.002 1.00 96.50 184 GLU A CA 1
ATOM 1442 C C . GLU A 1 184 ? -14.543 13.205 13.043 1.00 96.50 184 GLU A C 1
ATOM 1444 O O . GLU A 1 184 ? -15.409 12.372 13.303 1.00 96.50 184 GLU A O 1
ATOM 1449 N N . ARG A 1 185 ? -13.822 13.130 11.917 1.00 95.19 185 ARG A N 1
ATOM 1450 C CA . ARG A 1 185 ? -13.950 12.009 10.981 1.00 95.19 185 ARG A CA 1
ATOM 1451 C C . ARG A 1 185 ? -13.404 10.712 11.580 1.00 95.19 185 ARG A C 1
ATOM 1453 O O . ARG A 1 185 ? -13.946 9.650 11.285 1.00 95.19 185 ARG A O 1
ATOM 1460 N N . TRP A 1 186 ? -12.346 10.788 12.387 1.00 93.56 186 TRP A N 1
ATOM 1461 C CA . TRP A 1 186 ? -11.841 9.631 13.126 1.00 93.56 186 TRP A CA 1
ATOM 1462 C C . TRP A 1 186 ? -12.853 9.137 14.154 1.00 93.56 186 TRP A C 1
ATOM 1464 O O . TRP A 1 186 ? -13.117 7.939 14.183 1.00 93.56 186 TRP A O 1
ATOM 1474 N N . ASP A 1 187 ? -13.477 10.045 14.902 1.00 94.12 187 ASP A N 1
ATOM 1475 C CA . ASP A 1 187 ? -14.508 9.699 15.885 1.00 94.12 187 ASP A CA 1
ATOM 1476 C C . ASP A 1 187 ? -15.724 9.042 15.213 1.00 94.12 187 ASP A C 1
ATOM 1478 O O . ASP A 1 187 ? -16.244 8.037 15.692 1.00 94.12 187 ASP A O 1
ATOM 1482 N N . GLN A 1 188 ? -16.153 9.559 14.056 1.00 92.69 188 GLN A N 1
ATOM 1483 C CA . GLN A 1 188 ? -17.228 8.952 13.260 1.00 92.69 188 GLN A CA 1
ATOM 1484 C C . GLN A 1 188 ? -16.863 7.549 12.767 1.00 92.69 188 GLN A C 1
ATOM 1486 O O . GLN A 1 188 ? -17.701 6.648 12.791 1.00 92.69 188 GLN A O 1
ATOM 1491 N N . PHE A 1 189 ? -15.621 7.356 12.319 1.00 90.62 189 PHE A N 1
ATOM 1492 C CA . PHE A 1 189 ? -15.142 6.048 11.887 1.00 90.62 189 PHE A CA 1
ATOM 1493 C C . PHE A 1 189 ? -15.081 5.059 13.060 1.00 90.62 189 PHE A C 1
ATOM 1495 O O . PHE A 1 189 ? -15.539 3.929 12.920 1.00 90.62 189 PHE A O 1
ATOM 1502 N N . GLU A 1 190 ? -14.588 5.486 14.228 1.00 91.00 190 GLU A N 1
ATOM 1503 C CA . GLU A 1 190 ? -14.583 4.672 15.450 1.00 91.00 190 GLU A CA 1
ATOM 1504 C C . GLU A 1 190 ? -16.007 4.307 15.895 1.00 91.00 190 GLU A C 1
ATOM 1506 O O . GLU A 1 190 ? -16.273 3.143 16.190 1.00 91.00 190 GLU A O 1
ATOM 1511 N N . ALA A 1 191 ? -16.941 5.261 15.880 1.00 89.56 191 ALA A N 1
ATOM 1512 C CA . ALA A 1 191 ? -18.343 5.004 16.204 1.00 89.56 191 ALA A CA 1
ATOM 1513 C C . ALA A 1 191 ? -18.975 3.974 15.253 1.00 89.56 191 ALA A C 1
ATOM 1515 O O . ALA A 1 191 ? -19.712 3.099 15.706 1.00 89.56 191 ALA A O 1
ATOM 1516 N N . GLY A 1 192 ? -18.641 4.033 13.959 1.00 87.56 192 GLY A N 1
ATOM 1517 C CA . GLY A 1 192 ? -19.063 3.037 12.974 1.00 87.56 192 GLY A CA 1
ATOM 1518 C C . GLY A 1 192 ? -18.503 1.639 13.247 1.00 87.56 192 GLY A C 1
ATOM 1519 O O . GLY A 1 192 ? -19.205 0.658 13.047 1.00 87.56 192 GLY A O 1
ATOM 1520 N N . LEU A 1 193 ? -17.275 1.528 13.767 1.00 85.69 193 LEU A N 1
ATOM 1521 C CA . LEU A 1 193 ? -16.710 0.237 14.186 1.00 85.69 193 LEU A CA 1
ATOM 1522 C C . LEU A 1 193 ? -17.359 -0.316 15.463 1.00 85.69 193 LEU A C 1
ATOM 1524 O O . LEU A 1 193 ? -17.368 -1.527 15.664 1.00 85.69 193 LEU A O 1
ATOM 1528 N N . MET A 1 194 ? -17.867 0.551 16.344 1.00 82.88 194 MET A N 1
ATOM 1529 C CA . MET A 1 194 ? -18.569 0.142 17.567 1.00 82.88 194 MET A CA 1
ATOM 1530 C C . MET A 1 194 ? -20.016 -0.284 17.311 1.00 82.88 194 MET A C 1
ATOM 1532 O O . MET A 1 194 ? -20.559 -1.103 18.052 1.00 82.88 194 MET A O 1
ATOM 1536 N N . GLN A 1 195 ? -20.658 0.293 16.298 1.00 73.44 195 GLN A N 1
ATOM 1537 C CA . GLN A 1 195 ? -22.006 -0.076 15.896 1.00 73.44 195 GLN A CA 1
ATOM 1538 C C . GLN A 1 195 ? -21.937 -1.293 14.974 1.00 73.44 195 GLN A C 1
ATOM 1540 O O . GLN A 1 195 ? -21.856 -1.157 13.759 1.00 73.44 195 GLN A O 1
ATOM 1545 N N . THR A 1 196 ? -21.972 -2.496 15.551 1.00 64.00 196 THR A N 1
ATOM 1546 C CA . THR A 1 196 ? -22.234 -3.712 14.773 1.00 64.00 196 THR A CA 1
ATOM 1547 C C . THR A 1 196 ? -23.605 -3.567 14.116 1.00 64.00 196 THR A C 1
ATOM 1549 O O . THR A 1 196 ? -24.623 -3.496 14.813 1.00 64.00 196 THR A O 1
ATOM 1552 N N . ASP A 1 197 ? -23.641 -3.466 12.788 1.00 63.75 197 ASP A N 1
ATOM 1553 C CA . ASP A 1 197 ? -24.897 -3.399 12.050 1.00 63.75 197 ASP A CA 1
ATOM 1554 C C . ASP A 1 197 ? -25.555 -4.785 12.053 1.00 63.75 197 ASP A C 1
ATOM 1556 O O . ASP A 1 197 ? -25.240 -5.673 11.263 1.00 63.75 197 ASP A O 1
ATOM 1560 N N . LEU A 1 198 ? -26.482 -4.966 12.996 1.00 62.59 198 LEU A N 1
ATOM 1561 C CA . LEU A 1 198 ? -27.213 -6.211 13.229 1.00 62.59 198 LEU A CA 1
ATOM 1562 C C . LEU A 1 198 ? -28.053 -6.654 12.013 1.00 62.59 198 LEU A C 1
ATOM 1564 O O . LEU A 1 198 ? -28.516 -7.793 11.978 1.00 62.59 198 LEU A O 1
ATOM 1568 N N . LEU A 1 199 ? -28.293 -5.766 11.039 1.00 61.78 199 LEU A N 1
ATOM 1569 C CA . LEU A 1 199 ? -29.185 -6.004 9.903 1.00 61.78 199 LEU A CA 1
ATOM 1570 C C . LEU A 1 199 ? -28.470 -6.009 8.545 1.00 61.78 199 LEU A C 1
ATOM 1572 O O . LEU A 1 199 ? -29.094 -6.413 7.562 1.00 61.78 199 LEU A O 1
ATOM 1576 N N . SER A 1 200 ? -27.203 -5.587 8.458 1.00 62.75 200 SER A N 1
ATOM 1577 C CA . SER A 1 200 ? -26.505 -5.491 7.167 1.00 62.75 200 SER A CA 1
ATOM 1578 C C . SER A 1 200 ? -26.006 -6.824 6.618 1.00 62.75 200 SER A C 1
ATOM 1580 O O . SER A 1 200 ? -25.708 -6.911 5.428 1.00 62.75 200 SER A O 1
ATOM 1582 N N . GLY A 1 201 ? -25.898 -7.867 7.449 1.00 56.53 201 GLY A N 1
ATOM 1583 C CA . GLY A 1 201 ? -25.275 -9.132 7.040 1.00 56.53 201 GLY A CA 1
ATOM 1584 C C . GLY A 1 201 ? -23.786 -8.989 6.678 1.00 56.53 201 GLY A C 1
ATOM 1585 O O . GLY A 1 201 ? -23.188 -9.919 6.150 1.00 56.53 201 GLY A O 1
ATOM 1586 N N . GLU A 1 202 ? -23.155 -7.843 6.971 1.00 54.94 202 GLU A N 1
ATOM 1587 C CA . GLU A 1 202 ? -21.737 -7.561 6.674 1.00 54.94 202 GLU A CA 1
ATOM 1588 C C . GLU A 1 202 ? -20.759 -8.309 7.607 1.00 54.94 202 GLU A C 1
ATOM 1590 O O . GLU A 1 202 ? -19.535 -8.236 7.449 1.00 54.94 202 GLU A O 1
ATOM 1595 N N . ASP A 1 203 ? -21.294 -9.064 8.568 1.00 56.16 203 ASP A N 1
ATOM 1596 C CA . ASP A 1 203 ? -20.548 -9.926 9.488 1.00 56.16 203 ASP A CA 1
ATOM 1597 C C . ASP A 1 203 ? -20.285 -11.344 8.939 1.00 56.16 203 ASP A C 1
ATOM 1599 O O . ASP A 1 203 ? -19.743 -12.184 9.651 1.00 56.16 203 ASP A O 1
ATOM 1603 N N . GLU A 1 204 ? -20.594 -11.628 7.668 1.00 63.72 204 GLU A N 1
ATOM 1604 C CA . GLU A 1 204 ? -20.351 -12.951 7.056 1.00 63.72 204 GLU A CA 1
ATOM 1605 C C . GLU A 1 204 ? -18.879 -13.247 6.699 1.00 63.72 204 GLU A C 1
ATOM 1607 O O . GLU A 1 204 ? -18.554 -14.340 6.231 1.00 63.72 204 GLU A O 1
ATOM 1612 N N . GLY A 1 205 ? -17.961 -12.300 6.913 1.00 71.44 205 GLY A N 1
ATOM 1613 C CA . GLY A 1 205 ? -16.534 -12.526 6.676 1.00 71.44 205 GLY A CA 1
ATOM 1614 C C . GLY A 1 205 ? -15.926 -13.492 7.698 1.00 71.44 205 GLY A C 1
ATOM 1615 O O . GLY A 1 205 ? -16.116 -13.331 8.903 1.00 71.44 205 GLY A O 1
ATOM 1616 N N . GLU A 1 206 ? -15.146 -14.468 7.225 1.00 84.94 206 GLU A N 1
ATOM 1617 C CA . GLU A 1 206 ? -14.420 -15.406 8.089 1.00 84.94 206 GLU A CA 1
ATOM 1618 C C . GLU A 1 206 ? -13.538 -14.649 9.094 1.00 84.94 206 GLU A C 1
ATOM 1620 O O . GLU A 1 206 ? -12.788 -13.742 8.718 1.00 84.94 206 GLU A O 1
ATOM 1625 N N . LEU A 1 207 ? -13.616 -15.020 10.375 1.00 87.88 207 LEU A N 1
ATOM 1626 C CA . LEU A 1 207 ? -12.751 -14.456 11.407 1.00 87.88 207 LEU A CA 1
ATOM 1627 C C . LEU A 1 207 ? -11.352 -15.072 11.296 1.00 87.88 207 LEU A C 1
ATOM 1629 O O . LEU A 1 207 ? -11.133 -16.228 11.653 1.00 87.88 207 LEU A O 1
ATOM 1633 N N . ILE A 1 208 ? -10.394 -14.278 10.831 1.00 89.00 208 ILE A N 1
ATOM 1634 C CA . ILE A 1 208 ? -9.008 -14.690 10.643 1.00 89.00 208 ILE A CA 1
ATOM 1635 C C . ILE A 1 208 ? -8.230 -14.418 11.922 1.00 89.00 208 ILE A C 1
ATOM 1637 O O . ILE A 1 208 ? -7.898 -13.277 12.243 1.00 89.00 208 ILE A O 1
ATOM 1641 N N . THR A 1 209 ? -7.900 -15.488 12.636 1.00 83.50 209 THR A N 1
ATOM 1642 C CA . THR A 1 209 ? -7.000 -15.445 13.797 1.00 83.50 209 THR A CA 1
ATOM 1643 C C . THR A 1 209 ? -5.554 -15.728 13.413 1.00 83.50 209 THR A C 1
ATOM 1645 O O . THR A 1 209 ? -4.639 -15.230 14.061 1.00 83.50 209 THR A O 1
ATOM 1648 N N . GLU A 1 210 ? -5.347 -16.491 12.339 1.00 79.31 210 GLU A N 1
ATOM 1649 C CA . GLU A 1 210 ? -4.031 -16.897 11.861 1.00 79.31 210 GLU A CA 1
ATOM 1650 C C . GLU A 1 210 ? -3.943 -16.749 10.340 1.00 79.31 210 GLU A C 1
ATOM 1652 O O . GLU A 1 210 ? -4.747 -17.291 9.570 1.00 79.31 210 GLU A O 1
ATOM 1657 N N . ILE A 1 211 ? -2.927 -16.005 9.911 1.00 75.88 211 ILE A N 1
ATOM 1658 C CA . ILE A 1 211 ? -2.448 -16.013 8.534 1.00 75.88 211 ILE A CA 1
ATOM 1659 C C . ILE A 1 211 ? -1.237 -16.939 8.550 1.00 75.88 211 ILE A C 1
ATOM 1661 O O . ILE A 1 211 ? -0.282 -16.654 9.272 1.00 75.88 211 ILE A O 1
ATOM 1665 N N . HIS A 1 212 ? -1.277 -18.046 7.803 1.00 60.00 212 HIS A N 1
ATOM 1666 C CA . HIS A 1 212 ? -0.167 -18.996 7.734 1.00 60.00 212 HIS A CA 1
ATOM 1667 C C . HIS A 1 212 ? 1.100 -18.297 7.212 1.00 60.00 212 HIS A C 1
ATOM 1669 O O . HIS A 1 212 ? 1.348 -18.198 6.014 1.00 60.00 212 HIS A O 1
ATOM 1675 N N . CYS A 1 213 ? 1.931 -17.805 8.126 1.00 53.31 213 CYS A N 1
ATOM 1676 C CA . CYS A 1 213 ? 3.323 -17.496 7.860 1.00 53.31 213 CYS A CA 1
ATOM 1677 C C . CYS A 1 213 ? 4.105 -18.750 8.244 1.00 53.31 213 CYS A C 1
ATOM 1679 O O . CYS A 1 213 ? 4.437 -18.917 9.411 1.00 53.31 213 CYS A O 1
ATOM 1681 N N . GLU A 1 214 ? 4.432 -19.622 7.287 1.00 48.00 214 GLU A N 1
ATOM 1682 C CA . GLU A 1 214 ? 5.189 -20.877 7.505 1.00 48.00 214 GLU A CA 1
ATOM 1683 C C . GLU A 1 214 ? 6.621 -20.682 8.073 1.00 48.00 214 GLU A C 1
ATOM 1685 O O . GLU A 1 214 ? 7.484 -21.551 7.957 1.00 48.00 214 GLU A O 1
ATOM 1690 N N . ARG A 1 215 ? 6.944 -19.520 8.651 1.00 43.75 215 ARG A N 1
ATOM 1691 C CA . ARG A 1 215 ? 8.294 -19.178 9.098 1.00 43.75 215 ARG A CA 1
ATOM 1692 C C . ARG A 1 215 ? 8.328 -18.295 10.349 1.00 43.75 215 ARG A C 1
ATOM 1694 O O . ARG A 1 215 ? 9.146 -17.379 10.434 1.00 43.75 215 ARG A O 1
ATOM 1701 N N . THR A 1 216 ? 7.457 -18.551 11.319 1.00 40.91 216 THR A N 1
ATOM 1702 C CA . THR A 1 216 ? 7.657 -18.068 12.691 1.00 40.91 216 THR A CA 1
ATOM 1703 C C . THR A 1 216 ? 8.618 -19.026 13.394 1.00 40.91 216 THR A C 1
ATOM 1705 O O . THR A 1 216 ? 8.254 -20.150 13.723 1.00 40.91 216 THR A O 1
ATOM 1708 N N . VAL A 1 217 ? 9.874 -18.614 13.569 1.00 44.12 217 VAL A N 1
ATOM 1709 C CA . VAL A 1 217 ? 10.746 -19.234 14.576 1.00 44.12 217 VAL A CA 1
ATOM 1710 C C . VAL A 1 217 ? 10.351 -18.653 15.926 1.00 44.12 217 VAL A C 1
ATOM 1712 O O . VAL A 1 217 ? 10.100 -17.450 16.003 1.00 44.12 217 VAL A O 1
ATOM 1715 N N . GLU A 1 218 ? 10.250 -19.492 16.956 1.00 39.22 218 GLU A N 1
ATOM 1716 C CA . GLU A 1 218 ? 9.949 -19.027 18.309 1.00 39.22 218 GLU A CA 1
ATOM 1717 C C . GLU A 1 218 ? 10.966 -17.953 18.705 1.00 39.22 218 GLU A C 1
ATOM 1719 O O . GLU A 1 218 ? 12.176 -18.188 18.720 1.00 39.22 218 GLU A O 1
ATOM 1724 N N . ALA A 1 219 ? 10.475 -16.733 18.919 1.00 46.53 219 ALA A N 1
ATOM 1725 C CA . ALA A 1 219 ? 11.312 -15.626 19.330 1.00 46.53 219 ALA A CA 1
ATOM 1726 C C . ALA A 1 219 ? 11.660 -15.823 20.808 1.00 46.53 219 ALA A C 1
ATOM 1728 O O . ALA A 1 219 ? 10.801 -15.674 21.679 1.00 46.53 219 ALA A O 1
ATOM 1729 N N . GLU A 1 220 ? 12.922 -16.149 21.083 1.00 42.03 220 GLU A N 1
ATOM 1730 C CA . GLU A 1 220 ? 13.499 -16.030 22.422 1.00 42.03 220 GLU A CA 1
ATOM 1731 C C . GLU A 1 220 ? 13.188 -14.621 22.967 1.00 42.03 220 GLU A C 1
ATOM 1733 O O . GLU A 1 220 ? 13.283 -13.639 22.215 1.00 42.03 220 GLU A O 1
ATOM 1738 N N . PRO A 1 221 ? 12.790 -14.481 24.243 1.00 40.06 221 PRO A N 1
ATOM 1739 C CA . PRO A 1 221 ? 12.458 -13.185 24.814 1.00 40.06 221 PRO A CA 1
ATOM 1740 C C . PRO A 1 221 ? 13.654 -12.237 24.687 1.00 40.06 221 PRO A C 1
ATOM 1742 O O . PRO A 1 221 ? 14.720 -12.462 25.255 1.00 40.06 221 PRO A O 1
ATOM 1745 N N . ILE A 1 222 ? 13.473 -11.162 23.921 1.00 45.94 222 ILE A N 1
ATOM 1746 C CA . ILE A 1 222 ? 14.434 -10.066 23.862 1.00 45.94 222 ILE A CA 1
ATOM 1747 C C . ILE A 1 222 ? 14.217 -9.229 25.118 1.00 45.94 222 ILE A C 1
ATOM 1749 O O . ILE A 1 222 ? 13.206 -8.531 25.237 1.00 45.94 222 ILE A O 1
ATOM 1753 N N . ASP A 1 223 ? 15.176 -9.273 26.038 1.00 36.78 223 ASP A N 1
ATOM 1754 C CA . ASP A 1 223 ? 15.261 -8.296 27.114 1.00 36.78 223 ASP A CA 1
ATOM 1755 C C . ASP A 1 223 ? 15.462 -6.915 26.486 1.00 36.78 223 ASP A C 1
ATOM 1757 O O . ASP A 1 223 ? 16.519 -6.591 25.933 1.00 36.78 223 ASP A O 1
ATOM 1761 N N . ILE A 1 224 ? 14.419 -6.086 26.540 1.00 39.88 224 ILE A N 1
ATOM 1762 C CA . ILE A 1 224 ? 14.536 -4.667 26.230 1.00 39.88 224 ILE A CA 1
ATOM 1763 C C . ILE A 1 224 ? 15.425 -4.082 27.323 1.00 39.88 224 ILE A C 1
ATOM 1765 O O . ILE A 1 224 ? 14.952 -3.722 28.400 1.00 39.88 224 ILE A O 1
ATOM 1769 N N . VAL A 1 225 ? 16.725 -3.986 27.050 1.00 38.25 225 VAL A N 1
ATOM 1770 C CA . VAL A 1 225 ? 17.612 -3.138 27.838 1.00 38.25 225 VAL A CA 1
ATOM 1771 C C . VAL A 1 225 ? 17.141 -1.714 27.583 1.00 38.25 225 VAL A C 1
ATOM 1773 O O . VAL A 1 225 ? 17.470 -1.094 26.569 1.00 38.25 225 VAL A O 1
ATOM 1776 N N . VAL A 1 226 ? 16.301 -1.215 28.488 1.00 38.38 226 VAL A N 1
ATOM 1777 C CA . VAL A 1 226 ? 16.032 0.210 28.637 1.00 38.38 226 VAL A CA 1
ATOM 1778 C C . VAL A 1 226 ? 17.373 0.816 29.022 1.00 38.38 226 VAL A C 1
ATOM 1780 O O . VAL A 1 226 ? 17.745 0.827 30.189 1.00 38.38 226 VAL A O 1
ATOM 1783 N N . GLY A 1 227 ? 18.155 1.206 28.014 1.00 35.47 227 GLY A N 1
ATOM 1784 C CA . GLY A 1 227 ? 19.387 1.944 28.229 1.00 35.47 227 GLY A CA 1
ATOM 1785 C C . GLY A 1 227 ? 19.051 3.162 29.072 1.00 35.47 227 GLY A C 1
ATOM 1786 O O . GLY A 1 227 ? 18.093 3.873 28.753 1.00 35.47 227 GLY A O 1
ATOM 1787 N N . ASP A 1 228 ? 19.801 3.322 30.162 1.00 35.78 228 ASP A N 1
ATOM 1788 C CA . ASP A 1 228 ? 19.602 4.343 31.178 1.00 35.78 228 ASP A CA 1
ATOM 1789 C C . ASP A 1 228 ? 19.190 5.668 30.547 1.00 35.78 228 ASP A C 1
ATOM 1791 O O . ASP A 1 228 ? 19.844 6.194 29.639 1.00 35.78 228 ASP A O 1
ATOM 1795 N N . VAL A 1 229 ? 18.060 6.182 31.028 1.00 39.31 229 VAL A N 1
ATOM 1796 C CA . VAL A 1 229 ? 17.586 7.526 30.737 1.00 39.31 229 VAL A CA 1
ATOM 1797 C C . VAL A 1 229 ? 18.736 8.458 31.093 1.00 39.31 229 VAL A C 1
ATOM 1799 O O . VAL A 1 229 ? 19.014 8.676 32.270 1.00 39.31 229 VAL A O 1
ATOM 1802 N N . ALA A 1 230 ? 19.445 8.953 30.077 1.00 37.94 230 ALA A N 1
ATOM 1803 C CA . ALA A 1 230 ? 20.464 9.963 30.274 1.00 37.94 230 ALA A CA 1
ATOM 1804 C C . ALA A 1 230 ? 19.782 11.145 30.962 1.00 37.94 230 ALA A C 1
ATOM 1806 O O . ALA A 1 230 ? 18.885 11.784 30.407 1.00 37.94 230 ALA A O 1
ATOM 1807 N N . GLU A 1 231 ? 20.182 11.338 32.212 1.00 37.28 231 GLU A N 1
ATOM 1808 C CA . GLU A 1 231 ? 19.760 12.382 33.121 1.00 37.28 231 GLU A CA 1
ATOM 1809 C C . GLU A 1 231 ? 19.703 13.722 32.376 1.00 37.28 231 GLU A C 1
ATOM 1811 O O . GLU A 1 231 ? 20.635 14.110 31.665 1.00 37.28 231 GLU A O 1
ATOM 1816 N N . THR A 1 232 ? 18.568 14.408 32.489 1.00 35.81 232 THR A N 1
ATOM 1817 C CA . THR A 1 232 ? 18.352 15.753 31.956 1.00 35.81 232 THR A CA 1
ATOM 1818 C C . THR A 1 232 ? 19.439 16.690 32.471 1.00 35.81 232 THR A C 1
ATOM 1820 O O . THR A 1 232 ? 19.385 17.150 33.608 1.00 35.81 232 THR A O 1
ATOM 1823 N N . VAL A 1 233 ? 20.422 16.994 31.625 1.00 38.91 233 VAL A N 1
ATOM 1824 C CA . VAL A 1 233 ? 21.407 18.038 31.904 1.00 38.91 233 VAL A CA 1
ATOM 1825 C C . VAL A 1 233 ? 20.722 19.388 31.700 1.00 38.91 233 VAL A C 1
ATOM 1827 O O . VAL A 1 233 ? 20.399 19.769 30.574 1.00 38.91 233 VAL A O 1
ATOM 1830 N N . GLU A 1 234 ? 20.488 20.103 32.801 1.00 40.03 234 GLU A N 1
ATOM 1831 C CA . GLU A 1 234 ? 20.051 21.501 32.794 1.00 40.03 234 GLU A CA 1
ATOM 1832 C C . GLU A 1 234 ? 20.963 22.370 31.901 1.00 40.03 234 GLU A C 1
ATOM 1834 O O . GLU A 1 234 ? 22.192 22.214 31.912 1.00 40.03 234 GLU A O 1
ATOM 1839 N N . PRO A 1 235 ? 20.403 23.319 31.129 1.00 37.59 235 PRO A N 1
ATOM 1840 C CA . PRO A 1 235 ? 21.188 24.158 30.237 1.00 37.59 235 PRO A CA 1
ATOM 1841 C C . PRO A 1 235 ? 22.070 25.128 31.033 1.00 37.59 235 PRO A C 1
ATOM 1843 O O . PRO A 1 235 ? 21.600 26.075 31.664 1.00 37.59 235 PRO A O 1
ATOM 1846 N N . LYS A 1 236 ? 23.386 24.915 30.959 1.00 38.59 236 LYS A N 1
ATOM 1847 C CA . LYS A 1 236 ? 24.400 25.801 31.539 1.00 38.59 236 LYS A CA 1
ATOM 1848 C C . LYS A 1 236 ? 24.410 27.139 30.784 1.00 38.59 236 LYS A C 1
ATOM 1850 O O . LYS A 1 236 ? 24.630 27.167 29.574 1.00 38.59 236 LYS A O 1
ATOM 1855 N N . GLN A 1 237 ? 24.175 28.244 31.496 1.00 39.88 237 GLN A N 1
ATOM 1856 C CA . GLN A 1 237 ? 24.237 29.603 30.941 1.00 39.88 237 GLN A CA 1
ATOM 1857 C C . GLN A 1 237 ? 25.603 29.896 30.278 1.00 39.88 237 GLN A C 1
ATOM 1859 O O . GLN A 1 237 ? 26.633 29.444 30.790 1.00 39.88 237 GLN A O 1
ATOM 1864 N N . PRO A 1 238 ? 25.656 30.679 29.179 1.00 39.97 238 PRO A N 1
ATOM 1865 C CA . PRO A 1 238 ? 26.911 30.987 28.498 1.00 39.97 238 PRO A CA 1
ATOM 1866 C C . PRO A 1 238 ? 27.775 31.941 29.333 1.00 39.97 238 PRO A C 1
ATOM 1868 O O . PRO A 1 238 ? 27.361 33.062 29.628 1.00 39.97 238 PRO A O 1
ATOM 1871 N N . GLN A 1 239 ? 28.997 31.526 29.674 1.00 45.81 239 GLN A N 1
ATOM 1872 C CA . GLN A 1 239 ? 30.027 32.433 30.188 1.00 45.81 239 GLN A CA 1
ATOM 1873 C C . GLN A 1 239 ? 30.802 33.091 29.030 1.00 45.81 239 GLN A C 1
ATOM 1875 O O . GLN A 1 239 ? 31.080 32.425 28.028 1.00 45.81 239 GLN A O 1
ATOM 1880 N N . PRO A 1 240 ? 31.170 34.382 29.147 1.00 46.06 240 PRO A N 1
ATOM 1881 C CA . PRO A 1 240 ? 31.920 35.095 28.117 1.00 46.06 240 PRO A CA 1
ATOM 1882 C C . PRO A 1 240 ? 33.360 34.560 27.965 1.00 46.06 240 PRO A C 1
ATOM 1884 O O . PRO A 1 240 ? 33.947 34.072 28.934 1.00 46.06 240 PRO A O 1
ATOM 1887 N N . PRO A 1 241 ? 33.949 34.644 26.756 1.00 45.91 241 PRO A N 1
ATOM 1888 C CA . PRO A 1 241 ? 35.208 33.977 26.436 1.00 45.91 241 PRO A CA 1
ATOM 1889 C C . PRO A 1 241 ? 36.413 34.622 27.135 1.00 45.91 241 PRO A C 1
ATOM 1891 O O . PRO A 1 241 ? 36.647 35.824 27.013 1.00 45.91 241 PRO A O 1
ATOM 1894 N N . GLN A 1 242 ? 37.225 33.802 27.809 1.00 50.06 242 GLN A N 1
ATOM 1895 C CA . GLN A 1 242 ? 38.564 34.184 28.268 1.00 50.06 242 GLN A CA 1
ATOM 1896 C C . GLN A 1 242 ? 39.620 33.948 27.165 1.00 50.06 242 GLN A C 1
ATOM 1898 O O . GLN A 1 242 ? 39.501 32.994 26.389 1.00 50.06 242 GLN A O 1
ATOM 1903 N N . PRO A 1 243 ? 40.656 34.804 27.071 1.00 43.72 243 PRO A N 1
ATOM 1904 C CA . PRO A 1 243 ? 41.633 34.783 25.982 1.00 43.72 243 PRO A CA 1
ATOM 1905 C C . PRO A 1 243 ? 42.600 33.591 26.080 1.00 43.72 243 PRO A C 1
ATOM 1907 O O . PRO A 1 243 ? 43.170 33.315 27.134 1.00 43.72 243 PRO A O 1
ATOM 1910 N N . GLN A 1 244 ? 42.815 32.896 24.958 1.00 48.28 244 GLN A N 1
ATOM 1911 C CA . GLN A 1 244 ? 43.759 31.775 24.863 1.00 48.28 244 GLN A CA 1
ATOM 1912 C C . GLN A 1 244 ? 45.217 32.251 24.691 1.00 48.28 244 GLN A C 1
ATOM 1914 O O . GLN A 1 244 ? 45.459 33.224 23.971 1.00 48.28 244 GLN A O 1
ATOM 1919 N N . PRO A 1 245 ? 46.205 31.539 25.270 1.00 43.03 245 PRO A N 1
ATOM 1920 C CA . PRO A 1 245 ? 47.622 31.805 25.044 1.00 43.03 245 PRO A CA 1
ATOM 1921 C C . PRO A 1 245 ? 48.054 31.401 23.624 1.00 43.03 245 PRO A C 1
ATOM 1923 O O . PRO A 1 245 ? 47.581 30.417 23.051 1.00 43.03 245 PRO A O 1
ATOM 1926 N N . SER A 1 246 ? 48.970 32.181 23.049 1.00 46.44 246 SER A N 1
ATOM 1927 C CA . SER A 1 246 ? 49.461 32.040 21.677 1.00 46.44 246 SER A CA 1
ATOM 1928 C C . SER A 1 246 ? 50.240 30.734 21.456 1.00 46.44 246 SER A C 1
ATOM 1930 O O . SER A 1 246 ? 51.159 30.389 22.197 1.00 46.44 246 SER A O 1
ATOM 1932 N N . LYS A 1 247 ? 49.892 30.001 20.388 1.00 48.66 247 LYS A N 1
ATOM 1933 C CA . LYS A 1 247 ? 50.644 28.821 19.925 1.00 48.66 247 LYS A CA 1
ATOM 1934 C C . LYS A 1 247 ? 51.912 29.247 19.156 1.00 48.66 247 LYS A C 1
ATOM 1936 O O . LYS A 1 247 ? 51.868 30.252 18.441 1.00 48.66 247 LYS A O 1
ATOM 1941 N N . PRO A 1 248 ? 53.027 28.491 19.239 1.00 45.78 248 PRO A N 1
ATOM 1942 C CA . PRO A 1 248 ? 54.257 28.820 18.522 1.00 45.78 248 PRO A CA 1
ATOM 1943 C C . PRO A 1 248 ? 54.104 28.648 17.003 1.00 45.78 248 PRO A C 1
ATOM 1945 O O . PRO A 1 248 ? 53.440 27.725 16.527 1.00 45.78 248 PRO A O 1
ATOM 1948 N N . LYS A 1 249 ? 54.745 29.544 16.239 1.00 48.81 249 LYS A N 1
ATOM 1949 C CA . LYS A 1 249 ? 54.707 29.579 14.767 1.00 48.81 249 LYS A CA 1
ATOM 1950 C C . LYS A 1 249 ? 55.258 28.281 14.140 1.00 48.81 249 LYS A C 1
ATOM 1952 O O . LYS A 1 249 ? 56.338 27.837 14.536 1.00 48.81 249 LYS A O 1
ATOM 1957 N N . PRO A 1 250 ? 54.600 27.716 13.111 1.00 42.38 250 PRO A N 1
ATOM 1958 C CA . PRO A 1 250 ? 55.170 26.630 12.319 1.00 42.38 250 PRO A CA 1
ATOM 1959 C C . PRO A 1 250 ? 56.315 27.133 11.424 1.00 42.38 250 PRO A C 1
ATOM 1961 O O . PRO A 1 250 ? 56.262 28.230 10.867 1.00 42.38 250 PRO A O 1
ATOM 1964 N N . LYS A 1 251 ? 57.364 26.311 11.290 1.00 45.25 251 LYS A N 1
ATOM 1965 C CA . LYS A 1 251 ? 58.544 26.571 10.451 1.00 45.25 251 LYS A CA 1
ATOM 1966 C C . LYS A 1 251 ? 58.151 26.622 8.968 1.00 45.25 251 LYS A C 1
ATOM 1968 O O . LYS A 1 251 ? 57.542 25.687 8.453 1.00 45.25 251 LYS A O 1
ATOM 1973 N N . THR A 1 252 ? 58.539 27.696 8.284 1.00 38.34 252 THR A N 1
ATOM 1974 C CA . THR A 1 252 ? 58.346 27.897 6.842 1.00 38.34 252 THR A CA 1
ATOM 1975 C C . THR A 1 252 ? 59.056 26.802 6.045 1.00 38.34 252 THR A C 1
ATOM 1977 O O . THR A 1 252 ? 60.280 26.696 6.081 1.00 38.34 252 THR A O 1
ATOM 1980 N N . ARG A 1 253 ? 58.293 25.991 5.304 1.00 45.25 253 ARG A N 1
ATOM 1981 C CA . ARG A 1 253 ? 58.832 25.048 4.318 1.00 45.25 253 ARG A CA 1
ATOM 1982 C C . ARG A 1 253 ? 58.969 25.784 2.987 1.00 45.25 253 ARG A C 1
ATOM 1984 O O . ARG A 1 253 ? 57.969 26.102 2.350 1.00 45.25 253 ARG A O 1
ATOM 1991 N N . THR A 1 254 ? 60.197 26.089 2.584 1.00 41.41 254 THR A N 1
ATOM 1992 C CA . THR A 1 254 ? 60.507 26.754 1.314 1.00 41.41 254 THR A CA 1
ATOM 1993 C C . THR A 1 254 ? 60.147 25.828 0.149 1.00 41.41 254 THR A C 1
ATOM 1995 O O . THR A 1 254 ? 60.763 24.778 -0.034 1.00 41.41 254 THR A O 1
ATOM 1998 N N . PHE A 1 255 ? 59.135 26.195 -0.638 1.00 42.09 255 PHE A N 1
ATOM 1999 C CA . PHE A 1 255 ? 58.837 25.547 -1.915 1.00 42.09 255 PHE A CA 1
ATOM 2000 C C . PHE A 1 255 ? 59.777 26.112 -2.987 1.00 42.09 255 PHE A C 1
ATOM 2002 O O . PHE A 1 255 ? 59.741 27.304 -3.281 1.00 42.09 255 PHE A O 1
ATOM 2009 N N . LYS A 1 256 ? 60.625 25.259 -3.575 1.00 42.72 256 LYS A N 1
ATOM 2010 C CA . LYS A 1 256 ? 61.329 25.580 -4.824 1.00 42.72 256 LYS A CA 1
ATOM 2011 C C . LYS A 1 256 ? 60.324 25.469 -5.982 1.00 42.72 256 LYS A C 1
ATOM 2013 O O . LYS A 1 256 ? 59.652 24.439 -6.062 1.00 42.72 256 LYS A O 1
ATOM 2018 N N . PRO A 1 257 ? 60.205 26.467 -6.872 1.00 37.25 257 PRO A N 1
ATOM 2019 C CA . PRO A 1 257 ? 59.367 26.341 -8.057 1.00 37.25 257 PRO A CA 1
ATOM 2020 C C . PRO A 1 257 ? 59.966 25.288 -8.997 1.00 37.25 257 PRO A C 1
ATOM 2022 O O . PRO A 1 257 ? 61.130 25.380 -9.385 1.00 37.25 257 PRO A O 1
ATOM 2025 N N . GLN A 1 258 ? 59.177 24.270 -9.343 1.00 43.97 258 GLN A N 1
ATOM 2026 C CA . GLN A 1 258 ? 59.516 23.343 -10.418 1.00 43.97 258 GLN A CA 1
ATOM 2027 C C . GLN A 1 258 ? 59.287 24.049 -11.757 1.00 43.97 258 GLN A C 1
ATOM 2029 O O . GLN A 1 258 ? 58.164 24.406 -12.112 1.00 43.97 258 GLN A O 1
ATOM 2034 N N . THR A 1 259 ? 60.370 24.257 -12.495 1.00 36.09 259 THR A N 1
ATOM 2035 C CA . THR A 1 259 ? 60.372 24.640 -13.903 1.00 36.09 259 THR A CA 1
ATOM 2036 C C . THR A 1 259 ? 59.767 23.507 -14.731 1.00 36.09 259 THR A C 1
ATOM 2038 O O . THR A 1 259 ? 60.389 22.473 -14.950 1.00 36.09 259 THR A O 1
ATOM 2041 N N . SER A 1 260 ? 58.535 23.701 -15.199 1.00 39.16 260 SER A N 1
ATOM 2042 C CA . SER A 1 260 ? 57.937 22.876 -16.249 1.00 39.16 260 SER A CA 1
ATOM 2043 C C . SER A 1 260 ? 58.551 23.273 -17.593 1.00 39.16 260 SER A C 1
ATOM 2045 O O . SER A 1 260 ? 58.152 24.274 -18.192 1.00 39.16 260 SER A O 1
ATOM 2047 N N . THR A 1 261 ? 59.501 22.484 -18.091 1.00 38.78 261 THR A N 1
ATOM 2048 C CA . THR A 1 261 ? 59.939 22.523 -19.489 1.00 38.78 261 THR A CA 1
ATOM 2049 C C . THR A 1 261 ? 58.811 22.005 -20.384 1.00 38.78 261 THR A C 1
ATOM 2051 O O . THR A 1 261 ? 58.615 20.809 -20.585 1.00 38.78 261 THR A O 1
ATOM 2054 N N . ARG A 1 262 ? 58.020 22.942 -20.911 1.00 36.50 262 ARG A N 1
ATOM 2055 C CA . ARG A 1 262 ? 57.043 22.703 -21.973 1.00 36.50 262 ARG A CA 1
ATOM 2056 C C . ARG A 1 262 ? 57.814 22.507 -23.281 1.00 36.50 262 ARG A C 1
ATOM 2058 O O . ARG A 1 262 ? 58.222 23.489 -23.891 1.00 36.50 262 ARG A O 1
ATOM 2065 N N . ASN A 1 263 ? 58.010 21.261 -23.713 1.00 39.28 263 ASN A N 1
ATOM 2066 C CA . ASN A 1 263 ? 58.451 20.982 -25.081 1.00 39.28 263 ASN A CA 1
ATOM 2067 C C . ASN A 1 263 ? 57.314 21.344 -26.045 1.00 39.28 263 ASN A C 1
ATOM 2069 O O . ASN A 1 263 ? 56.337 20.613 -26.211 1.00 39.28 263 ASN A O 1
ATOM 2073 N N . GLN A 1 264 ? 57.446 22.530 -26.626 1.00 37.97 264 GLN A N 1
ATOM 2074 C CA . GLN A 1 264 ? 56.650 23.058 -27.718 1.00 37.97 264 GLN A CA 1
ATOM 2075 C C . GLN A 1 264 ? 57.109 22.332 -28.990 1.00 37.97 264 GLN A C 1
ATOM 2077 O O . GLN A 1 264 ? 58.222 22.538 -29.461 1.00 37.97 264 GLN A O 1
ATOM 2082 N N . THR A 1 265 ? 56.294 21.407 -29.496 1.00 41.44 265 THR A N 1
ATOM 2083 C CA . THR A 1 265 ? 56.433 20.923 -30.873 1.00 41.44 265 THR A CA 1
ATOM 2084 C C . THR A 1 265 ? 55.382 21.643 -31.697 1.00 41.44 265 THR A C 1
ATOM 2086 O O . THR A 1 265 ? 54.181 21.491 -31.468 1.00 41.44 265 THR A O 1
ATOM 2089 N N . ASP A 1 266 ? 55.860 22.494 -32.599 1.00 38.84 266 ASP A N 1
ATOM 2090 C CA . ASP A 1 266 ? 55.050 23.246 -33.544 1.00 38.84 266 ASP A CA 1
ATOM 2091 C C . ASP A 1 266 ? 54.283 22.287 -34.457 1.00 38.84 266 ASP A C 1
ATOM 2093 O O . ASP A 1 266 ? 54.856 21.540 -35.251 1.00 38.84 266 ASP A O 1
ATOM 2097 N N . ARG A 1 267 ? 52.954 22.323 -34.354 1.00 43.88 267 ARG A N 1
ATOM 2098 C CA . ARG A 1 267 ? 52.053 21.891 -35.422 1.00 43.88 267 ARG A CA 1
ATOM 2099 C C . ARG A 1 267 ? 51.252 23.118 -35.858 1.00 43.88 267 ARG A C 1
ATOM 2101 O O . ARG A 1 267 ? 50.645 23.753 -34.994 1.00 43.88 267 ARG A O 1
ATOM 2108 N N . PRO A 1 268 ? 51.242 23.477 -37.151 1.00 49.91 268 PRO A N 1
ATOM 2109 C CA . PRO A 1 268 ? 50.462 24.610 -37.626 1.00 49.91 268 PRO A CA 1
ATOM 2110 C C . PRO A 1 268 ? 48.960 24.321 -37.495 1.00 49.91 268 PRO A C 1
ATOM 2112 O O . PRO A 1 268 ? 48.494 23.221 -37.799 1.00 49.91 268 PRO A O 1
ATOM 2115 N N . ASN A 1 269 ? 48.209 25.321 -37.028 1.00 47.78 269 ASN A N 1
ATOM 2116 C CA . ASN A 1 269 ? 46.749 25.286 -36.963 1.00 47.78 269 ASN A CA 1
ATOM 2117 C C . ASN A 1 269 ? 46.143 25.157 -38.376 1.00 47.78 269 ASN A C 1
ATOM 2119 O O . ASN A 1 269 ? 46.643 25.797 -39.305 1.00 47.78 269 ASN A O 1
ATOM 2123 N N . PRO A 1 270 ? 45.051 24.390 -38.555 1.00 62.19 270 PRO A N 1
ATOM 2124 C CA . PRO A 1 270 ? 44.309 24.380 -39.811 1.00 62.19 270 PRO A CA 1
ATOM 2125 C C . PRO A 1 270 ? 43.622 25.740 -40.062 1.00 62.19 270 PRO A C 1
ATOM 2127 O O . PRO A 1 270 ? 43.277 26.438 -39.102 1.00 62.19 270 PRO A O 1
ATOM 2130 N N . PRO A 1 271 ? 43.418 26.134 -41.335 1.00 62.19 271 PRO A N 1
ATOM 2131 C CA . PRO A 1 271 ? 42.813 27.416 -41.685 1.00 62.19 271 PRO A CA 1
ATOM 2132 C C . PRO A 1 271 ? 41.336 27.496 -41.251 1.00 62.19 271 PRO A C 1
ATOM 2134 O O . PRO A 1 271 ? 40.668 26.464 -41.144 1.00 62.19 271 PRO A O 1
ATOM 2137 N N . PRO A 1 272 ? 40.806 28.710 -41.013 1.00 51.78 272 PRO A N 1
ATOM 2138 C CA . PRO A 1 272 ? 39.429 28.900 -40.576 1.00 51.78 272 PRO A CA 1
ATOM 2139 C C . PRO A 1 272 ? 38.436 28.483 -41.668 1.00 51.78 272 PRO A C 1
ATOM 2141 O O . PRO A 1 272 ? 38.486 28.962 -42.802 1.00 51.78 272 PRO A O 1
ATOM 2144 N N . THR A 1 273 ? 37.513 27.594 -41.305 1.00 47.12 273 THR A N 1
ATOM 2145 C CA . THR A 1 273 ? 36.381 27.178 -42.136 1.00 47.12 273 THR A CA 1
ATOM 2146 C C . THR A 1 273 ? 35.483 28.378 -42.441 1.00 47.12 273 THR A C 1
ATOM 2148 O O . THR A 1 273 ? 35.154 29.162 -41.550 1.00 47.12 273 THR A O 1
ATOM 2151 N N . ALA A 1 274 ? 35.098 28.513 -43.710 1.00 48.62 274 ALA A N 1
ATOM 2152 C CA . ALA A 1 274 ? 34.280 29.601 -44.231 1.00 48.62 274 ALA A CA 1
ATOM 2153 C C . ALA A 1 274 ? 32.984 29.813 -43.427 1.00 48.62 274 ALA A C 1
ATOM 2155 O O . ALA A 1 274 ? 32.286 28.862 -43.072 1.00 48.62 274 ALA A O 1
ATOM 2156 N N . ALA A 1 275 ? 32.669 31.085 -43.177 1.00 52.44 275 ALA A N 1
ATOM 2157 C CA . ALA A 1 275 ? 31.436 31.531 -42.550 1.00 52.44 275 ALA A CA 1
ATOM 2158 C C . ALA A 1 275 ? 30.214 30.969 -43.295 1.00 52.44 275 ALA A C 1
ATOM 2160 O O . ALA A 1 275 ? 30.033 31.202 -44.492 1.00 52.44 275 ALA A O 1
ATOM 2161 N N . GLY A 1 276 ? 29.375 30.220 -42.578 1.00 51.44 276 GLY A N 1
ATOM 2162 C CA . GLY A 1 276 ? 28.057 29.833 -43.065 1.00 51.44 276 GLY A CA 1
ATOM 2163 C C . GLY A 1 276 ? 27.217 31.081 -43.333 1.00 51.44 276 GLY A C 1
ATOM 2164 O O . GLY A 1 276 ? 27.227 32.022 -42.539 1.00 51.44 276 GLY A O 1
ATOM 2165 N N . LYS A 1 277 ? 26.513 31.090 -44.469 1.00 60.31 277 LYS A N 1
ATOM 2166 C CA . LYS A 1 277 ? 25.580 32.158 -44.848 1.00 60.31 277 LYS A CA 1
ATOM 2167 C C . LYS A 1 277 ? 24.569 32.400 -43.723 1.00 60.31 277 LYS A C 1
ATOM 2169 O O . LYS A 1 277 ? 24.065 31.448 -43.126 1.00 60.31 277 LYS A O 1
ATOM 2174 N N . SER A 1 278 ? 24.276 33.669 -43.456 1.00 67.06 278 SER A N 1
ATOM 2175 C CA . SER A 1 278 ? 23.279 34.082 -42.469 1.00 67.06 278 SER A CA 1
ATOM 2176 C C . SER A 1 278 ? 21.900 33.515 -42.826 1.00 67.06 278 SER A C 1
ATOM 2178 O O . SER A 1 278 ? 21.554 33.384 -44.000 1.00 67.06 278 SER A O 1
ATOM 2180 N N . VAL A 1 279 ? 21.077 33.231 -41.812 1.00 57.53 279 VAL A N 1
ATOM 2181 C CA . VAL A 1 279 ? 19.672 32.804 -41.969 1.00 57.53 279 VAL A CA 1
ATOM 2182 C C . VAL A 1 279 ? 18.870 33.806 -42.820 1.00 57.53 279 VAL A C 1
ATOM 2184 O O . VAL A 1 279 ? 17.944 33.418 -43.530 1.00 57.53 279 VAL A O 1
ATOM 2187 N N . ALA A 1 280 ? 19.275 35.081 -42.829 1.00 59.78 280 ALA A N 1
ATOM 2188 C CA . ALA A 1 280 ? 18.689 36.111 -43.685 1.00 59.78 280 ALA A CA 1
ATOM 2189 C C . ALA A 1 280 ? 18.948 35.872 -45.189 1.00 59.78 280 ALA A C 1
ATOM 2191 O O . ALA A 1 280 ? 18.052 36.088 -46.005 1.00 59.78 280 ALA A O 1
ATOM 2192 N N . ASP A 1 281 ? 20.124 35.354 -45.557 1.00 61.91 281 ASP A N 1
ATOM 2193 C CA . ASP A 1 281 ? 20.477 35.071 -46.955 1.00 61.91 281 ASP A CA 1
ATOM 2194 C C . ASP A 1 281 ? 19.746 33.827 -47.482 1.00 61.91 281 ASP A C 1
ATOM 2196 O O . ASP A 1 281 ? 19.357 33.775 -48.649 1.00 61.91 281 ASP A O 1
ATOM 2200 N N . GLN A 1 282 ? 19.494 32.842 -46.613 1.00 64.00 282 GLN A N 1
ATOM 2201 C CA . GLN A 1 282 ? 18.750 31.626 -46.966 1.00 64.00 282 GLN A CA 1
ATOM 2202 C C . GLN A 1 282 ? 17.252 31.902 -47.196 1.00 64.00 282 GLN A C 1
ATOM 2204 O O . GLN A 1 282 ? 16.638 31.294 -48.074 1.00 64.00 282 GLN A O 1
ATOM 2209 N N . LEU A 1 283 ? 16.664 32.862 -46.470 1.00 60.25 283 LEU A N 1
ATOM 2210 C CA . LEU A 1 283 ? 15.264 33.272 -46.648 1.00 60.25 283 LEU A CA 1
ATOM 2211 C C . LEU A 1 283 ? 15.043 34.095 -47.931 1.00 60.25 283 LEU A C 1
ATOM 2213 O O . LEU A 1 283 ? 14.015 33.938 -48.593 1.00 60.25 283 LEU A O 1
ATOM 2217 N N . ALA A 1 284 ? 16.025 34.903 -48.344 1.00 66.19 284 ALA A N 1
ATOM 2218 C CA . ALA A 1 284 ? 15.967 35.671 -49.593 1.00 66.19 284 ALA A CA 1
ATOM 2219 C C . ALA A 1 284 ? 16.109 34.800 -50.861 1.00 66.19 284 ALA A C 1
ATOM 2221 O O . ALA A 1 284 ? 15.693 35.196 -51.955 1.00 66.19 284 ALA A O 1
ATOM 2222 N N . GLU A 1 285 ? 16.702 33.610 -50.740 1.00 63.28 285 GLU A N 1
ATOM 2223 C CA . GLU A 1 285 ? 16.835 32.642 -51.835 1.00 63.28 285 GLU A CA 1
ATOM 2224 C C . GLU A 1 285 ? 15.583 31.751 -51.969 1.00 63.28 285 GLU A C 1
ATOM 2226 O O . GLU A 1 285 ? 15.198 31.390 -53.082 1.00 63.28 285 GLU A O 1
ATOM 2231 N N . LEU A 1 286 ? 14.862 31.500 -50.866 1.00 60.22 286 LEU A N 1
ATOM 2232 C CA . LEU A 1 286 ? 13.577 30.789 -50.878 1.00 60.22 286 LEU A CA 1
ATOM 2233 C C . LEU A 1 286 ? 12.446 31.629 -51.503 1.00 60.22 286 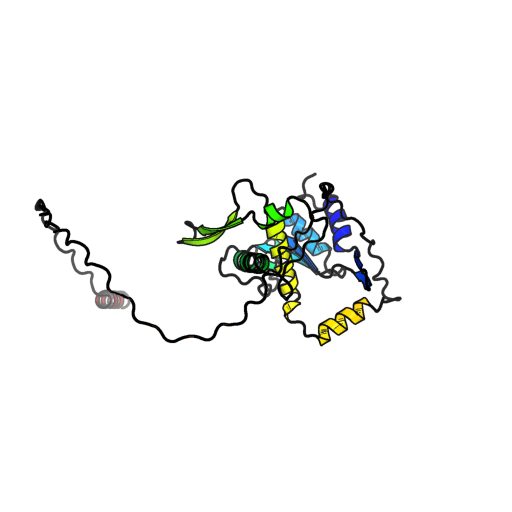LEU A C 1
ATOM 2235 O O . LEU A 1 286 ? 11.631 31.105 -52.260 1.00 60.22 286 LEU A O 1
ATOM 2239 N N . GLY A 1 287 ? 12.434 32.945 -51.253 1.00 64.44 287 GLY A N 1
ATOM 2240 C CA . GLY A 1 287 ? 11.444 33.865 -51.829 1.00 64.44 287 GLY A CA 1
ATOM 2241 C C . GLY A 1 287 ? 11.542 34.013 -53.353 1.00 64.44 287 GLY A C 1
ATOM 2242 O O . GLY A 1 287 ? 10.526 34.176 -54.020 1.00 64.44 287 GLY A O 1
ATOM 2243 N N . ARG A 1 288 ? 12.745 33.874 -53.930 1.00 69.50 288 ARG A N 1
ATOM 2244 C CA . ARG A 1 288 ? 12.957 33.917 -55.391 1.00 69.50 288 ARG A CA 1
ATOM 2245 C C . ARG A 1 288 ? 12.579 32.622 -56.114 1.00 69.50 288 ARG A C 1
ATOM 2247 O O . ARG A 1 288 ? 12.395 32.647 -57.323 1.00 69.50 288 ARG A O 1
ATOM 2254 N N . ARG A 1 289 ? 12.447 31.504 -55.394 1.00 61.69 289 ARG A N 1
ATOM 2255 C CA . ARG A 1 289 ? 12.077 30.190 -55.951 1.00 61.69 289 ARG A CA 1
ATOM 2256 C C . ARG A 1 289 ? 10.578 29.886 -55.917 1.00 61.69 289 ARG A C 1
ATOM 2258 O O . ARG A 1 289 ? 10.159 28.928 -56.549 1.00 61.69 289 ARG A O 1
ATOM 2265 N N . MET A 1 290 ? 9.791 30.678 -55.191 1.00 60.06 290 MET A N 1
ATOM 2266 C CA . MET A 1 290 ? 8.339 30.496 -55.024 1.00 60.06 290 MET A CA 1
ATOM 2267 C C . MET A 1 290 ? 7.507 31.542 -55.791 1.00 60.06 290 MET A C 1
ATOM 2269 O O . MET A 1 290 ? 6.294 31.601 -55.623 1.00 60.06 290 MET A O 1
ATOM 2273 N N . GLY A 1 291 ? 8.154 32.385 -56.603 1.00 54.47 291 GLY A N 1
ATOM 2274 C CA . GLY A 1 291 ? 7.529 33.480 -57.355 1.00 54.47 291 GLY A CA 1
ATOM 2275 C C . GLY A 1 291 ? 7.865 33.461 -58.846 1.00 54.47 291 GLY A C 1
ATOM 2276 O O . GLY A 1 291 ? 8.188 34.510 -59.400 1.00 54.47 291 GLY A O 1
ATOM 2277 N N . GLY A 1 292 ? 7.835 32.277 -59.464 1.00 45.66 292 GLY A N 1
ATOM 2278 C CA . GLY A 1 292 ? 7.968 32.051 -60.904 1.00 45.66 292 GLY A CA 1
ATOM 2279 C C . GLY A 1 292 ? 7.106 30.878 -61.333 1.00 45.66 292 GLY A C 1
ATOM 2280 O O . GLY A 1 292 ? 7.081 29.888 -60.568 1.00 45.66 292 GLY A O 1
#

Secondary structure (DSSP, 8-state):
--TTSTT-THHHHHHHHHH-EEEETTTEEEE--EEEEE-SSSHHHHHHHHHHTTTSSSEEEEEEE---TT--SB-PPPPP-TTS-SHHHHTTPPEEEE-HHHHHHHHHHHTT--SSSTT-----TT--TTHHHHHTSEEEEE-GGGTT-EEEEEPTT---HHHHHHHHHHHHHHHTTGGG--HHHHHHHHHHHHS--TTT-TT-S-B-S----TT--------------------PPPPPPPPPPPPPPPPP--PPP----------PPPPPPPPPPPHHHHHHHHHHHS--

Radius of gyration: 32.09 Å; chains: 1; bounding box: 90×60×94 Å

Sequence (292 aa):
AGVSDVNDPVWDELDRIVFGRYPHVRFGSVPVTAMHIDSGDNTDAVYHYVRTRQGRGVNVRAIKGSNDLERAITTPPKKIDLSATTKASKLGLQVWIVGVEKGKDLVSERLKLTGSGSGRMHAYKDVRYDYPDQLLGESKIPSRKHGGKKKWTKRSGARVEALDCENYAMHGARTERIHLWSPERWDQFEAGLMQTDLLSGEDEGELITEIHCERTVEAEPIDIVVGDVAETVEPKQPQPPQPQPSKPKPKTRTFKPQTSTRNQTDRPNPPPTAAGKSVADQLAELGRRMGG

Foldseek 3Di:
DDLLDLPPCVLVLVCLVQLFWEQDPPLRTHHAAEDEDECPPSNLSLLVSQLVCPPVRHHYAYEYEDPDQPDDQWDDWDQQDCPDPDPQNVVSHTYTYGNLNNLLVLLVVQPPDDDDDPSHDDDDPQPFPCLVQLLVQWDFFQDPVVVRHTDTDGDPPGHNVNNVVSSVVVRGCVVVPVVVDDPVNVVVVVVVSNDPPPPPCSNPRHHDPDDDPVGRDPDDDDPPPPPDPPPDDDDDDDDDDDDDDDDDDDDDDDDDDDDDPDPDDDDDDDDDDDDDDDPVVVVVVVVVVVPD